Protein AF-A0A932TN42-F1 (afdb_monomer_lite)

Radius of gyration: 19.12 Å; chains: 1; bounding box: 45×27×55 Å

Sequence (217 aa):
MDSEHLLALASDSDADVRAWAVEELCREGPVTWESLEAWAADPDERVREGVWFAWQGSWQAAGRLGAADRERWAALVAAVAEHLGGMPYVDVLGAEGLPWLEALWPHLGRLLDLGGRSLNSSIICGVLQDALVHGHVRPGAPALDAWLNGRSVERKMALLSVVQWFGAHEGWQRAIVEALVRDRSPIVSSTARALLQGRPVPDIQAREWAGNDLERC

pLDDT: mean 78.53, std 13.38, range [44.41, 96.62]

Secondary structure (DSSP, 8-state):
--HHHHHHHTT-SSHHHHHHHHHHHHHHS---HHHHHHHHT-SSHHHHHHHHHHHHHHHTTGGG--HHHHHHHHHHHHHHHHHHTS-TTTHHHHTT-HHHHHHHHHHHHHHHHT--HHHHHHIIIIIIHHHHHTTSS-TT-HHHHHHHSSS-HHHHHHHHHHHHHH-SSSHHHHHHHHHHTT-SSHHHHHHHHHHHTTPPPP--SHHHHHGGGGGG-

Structure (mmCIF, N/CA/C/O backbone):
data_AF-A0A932TN42-F1
#
_entry.id   AF-A0A932TN42-F1
#
loop_
_atom_site.group_PDB
_atom_site.id
_atom_site.type_symbol
_atom_site.label_atom_id
_atom_site.label_alt_id
_atom_site.label_comp_id
_atom_site.label_asym_id
_atom_site.label_entity_id
_atom_site.label_seq_id
_atom_site.pdbx_PDB_ins_code
_atom_site.Cartn_x
_atom_site.Cartn_y
_atom_site.Cartn_z
_atom_site.occupancy
_atom_site.B_iso_or_equiv
_atom_site.auth_seq_id
_atom_site.auth_comp_id
_atom_site.auth_asym_id
_atom_site.auth_atom_id
_atom_site.pdbx_PDB_model_num
ATOM 1 N N . MET A 1 1 ? 25.651 8.847 -22.400 1.00 70.38 1 MET A N 1
ATOM 2 C CA . MET A 1 1 ? 25.172 7.491 -22.724 1.00 70.38 1 MET A CA 1
ATOM 3 C C . MET A 1 1 ? 23.726 7.640 -23.149 1.00 70.38 1 MET A C 1
ATOM 5 O O . MET A 1 1 ? 23.033 8.427 -22.518 1.00 70.38 1 MET A O 1
ATOM 9 N N . ASP A 1 2 ? 23.322 7.032 -24.260 1.00 85.12 2 ASP A N 1
ATOM 10 C CA . ASP A 1 2 ? 21.947 7.143 -24.761 1.00 85.12 2 ASP A CA 1
ATOM 11 C C . ASP A 1 2 ? 21.019 6.102 -24.108 1.00 85.12 2 ASP A C 1
ATOM 13 O O . ASP A 1 2 ? 21.471 5.165 -23.443 1.00 85.12 2 ASP A O 1
ATOM 17 N N . SER A 1 3 ? 19.705 6.297 -24.258 1.00 83.62 3 SER A N 1
ATOM 18 C CA . SER A 1 3 ? 18.690 5.429 -23.651 1.00 83.62 3 SER A CA 1
ATOM 19 C C . SER A 1 3 ? 18.720 3.996 -24.196 1.00 83.62 3 SER A C 1
ATOM 21 O O . SER A 1 3 ? 18.367 3.073 -23.470 1.00 83.62 3 SER A O 1
ATOM 23 N N . GLU A 1 4 ? 19.162 3.785 -25.440 1.00 87.12 4 GLU A N 1
ATOM 24 C CA . GLU A 1 4 ? 19.283 2.440 -26.022 1.00 87.12 4 GLU A CA 1
ATOM 25 C C . GLU A 1 4 ? 20.393 1.635 -25.342 1.00 87.12 4 GLU A C 1
ATOM 27 O O . GLU A 1 4 ? 20.190 0.473 -24.986 1.00 87.12 4 GLU A O 1
ATOM 32 N N . HIS A 1 5 ? 21.545 2.261 -25.094 1.00 89.75 5 HIS A N 1
ATOM 33 C CA . HIS A 1 5 ? 22.636 1.629 -24.362 1.00 89.75 5 HIS A CA 1
ATOM 34 C C . HIS A 1 5 ? 22.222 1.280 -22.929 1.00 89.75 5 HIS A C 1
ATOM 36 O O . HIS A 1 5 ? 22.498 0.185 -22.446 1.00 89.75 5 HIS A O 1
ATOM 42 N N . LEU A 1 6 ? 21.519 2.191 -22.260 1.00 89.25 6 LEU A N 1
ATOM 43 C CA . LEU A 1 6 ? 20.997 1.955 -20.918 1.00 89.25 6 LEU A CA 1
ATOM 44 C C . LEU A 1 6 ? 19.996 0.791 -20.864 1.00 89.25 6 LEU A C 1
ATOM 46 O O . LEU A 1 6 ? 20.074 -0.038 -19.962 1.00 89.25 6 LEU A O 1
ATOM 50 N N . LEU A 1 7 ? 19.088 0.683 -21.840 1.00 89.62 7 LEU A N 1
ATOM 51 C CA . LEU A 1 7 ? 18.145 -0.439 -21.923 1.00 89.62 7 LEU A CA 1
ATOM 52 C C . LEU A 1 7 ? 18.858 -1.786 -22.094 1.00 89.62 7 LEU A C 1
ATOM 54 O O . LEU A 1 7 ? 18.427 -2.782 -21.513 1.00 89.62 7 LEU A O 1
ATOM 58 N N . ALA A 1 8 ? 19.961 -1.822 -22.846 1.00 91.12 8 ALA A N 1
ATOM 59 C CA . ALA A 1 8 ? 20.780 -3.025 -22.960 1.00 91.12 8 ALA A CA 1
ATOM 60 C C . ALA A 1 8 ? 21.421 -3.405 -21.613 1.00 91.12 8 ALA A C 1
ATOM 62 O O . ALA A 1 8 ? 21.368 -4.569 -21.216 1.00 91.12 8 ALA A O 1
ATOM 63 N N . LEU A 1 9 ? 21.965 -2.425 -20.882 1.00 93.81 9 LEU A N 1
ATOM 64 C CA . LEU A 1 9 ? 22.561 -2.644 -19.558 1.00 93.81 9 LEU A CA 1
ATOM 65 C C . LEU A 1 9 ? 21.531 -3.055 -18.495 1.00 93.81 9 LEU A C 1
ATOM 67 O O . LEU A 1 9 ? 21.857 -3.818 -17.591 1.00 93.81 9 LEU A O 1
ATOM 71 N N . ALA A 1 10 ? 20.270 -2.640 -18.630 1.00 91.56 10 ALA A N 1
ATOM 72 C CA . ALA A 1 10 ? 19.184 -3.082 -17.753 1.00 91.56 10 ALA A CA 1
ATOM 73 C C . ALA A 1 10 ? 18.861 -4.588 -17.880 1.00 91.56 10 ALA A C 1
ATOM 75 O O . ALA A 1 10 ? 18.077 -5.110 -17.095 1.00 91.56 10 ALA A O 1
ATOM 76 N N . SER A 1 11 ? 19.460 -5.293 -18.848 1.00 92.44 11 SER A N 1
ATOM 77 C CA . SER A 1 11 ? 19.365 -6.751 -19.018 1.00 92.44 11 SER A CA 1
ATOM 78 C C . SER A 1 11 ? 20.698 -7.475 -18.772 1.00 92.44 11 SER A C 1
ATOM 80 O O . SER A 1 11 ? 20.834 -8.645 -19.136 1.00 92.44 11 SER A O 1
ATOM 82 N N . ASP A 1 12 ? 21.696 -6.798 -18.195 1.00 96.56 12 ASP A N 1
ATOM 83 C CA . ASP A 1 12 ? 23.009 -7.390 -17.926 1.00 96.56 12 ASP A CA 1
ATOM 84 C C . ASP A 1 12 ? 22.924 -8.550 -16.917 1.00 96.56 12 ASP A C 1
ATOM 86 O O . ASP A 1 12 ? 22.051 -8.610 -16.052 1.00 96.56 12 ASP A O 1
ATOM 90 N N . SER A 1 13 ? 23.857 -9.495 -16.999 1.00 94.75 13 SER A N 1
ATOM 91 C CA . SER A 1 13 ? 23.998 -10.554 -15.998 1.00 94.75 13 SER A CA 1
ATOM 92 C C . SER A 1 13 ? 24.384 -10.029 -14.609 1.00 94.75 13 SER A C 1
ATOM 94 O O . SER A 1 13 ? 23.987 -10.621 -13.603 1.00 94.75 13 SER A O 1
ATOM 96 N N . ASP A 1 14 ? 25.122 -8.920 -14.546 1.00 96.62 14 ASP A N 1
ATOM 97 C CA . ASP A 1 14 ? 25.544 -8.276 -13.308 1.00 96.62 14 ASP A CA 1
ATOM 98 C C . ASP A 1 14 ? 24.419 -7.394 -12.752 1.00 96.62 14 ASP A C 1
ATOM 100 O O . ASP A 1 14 ? 23.917 -6.481 -13.410 1.00 96.62 14 ASP A O 1
ATOM 104 N N . ALA A 1 15 ? 24.012 -7.679 -11.517 1.00 94.81 15 ALA A N 1
ATOM 105 C CA . ALA A 1 15 ? 22.934 -6.957 -10.867 1.00 94.81 15 ALA A CA 1
ATOM 106 C C . ALA A 1 15 ? 23.298 -5.510 -10.505 1.00 94.81 15 ALA A C 1
ATOM 108 O O . ALA A 1 15 ? 22.413 -4.658 -10.508 1.00 94.81 15 ALA A O 1
ATOM 109 N N . ASP A 1 16 ? 24.576 -5.205 -10.254 1.00 95.00 16 ASP A N 1
ATOM 110 C CA . ASP A 1 16 ? 25.040 -3.836 -9.994 1.00 95.00 16 ASP A CA 1
ATOM 111 C C . ASP A 1 16 ? 24.865 -2.979 -11.252 1.00 95.00 16 ASP A C 1
ATOM 113 O O . ASP A 1 16 ? 24.385 -1.845 -11.191 1.00 95.00 16 ASP A O 1
ATOM 117 N N . VAL A 1 17 ? 25.209 -3.556 -12.409 1.00 95.69 17 VAL A N 1
ATOM 118 C CA . VAL A 1 17 ? 25.062 -2.920 -13.722 1.00 95.69 17 VAL A CA 1
ATOM 119 C C . VAL A 1 17 ? 23.588 -2.713 -14.054 1.00 95.69 17 VAL A C 1
ATOM 121 O O . VAL A 1 17 ? 23.214 -1.610 -14.458 1.00 95.69 17 VAL A O 1
ATOM 124 N N . ARG A 1 18 ? 22.741 -3.731 -13.830 1.00 95.44 18 ARG A N 1
ATOM 125 C CA . ARG A 1 18 ? 21.291 -3.593 -14.022 1.00 95.44 18 ARG A CA 1
ATOM 126 C C . ARG A 1 18 ? 20.702 -2.511 -13.123 1.00 95.44 18 ARG A C 1
ATOM 128 O O . ARG A 1 18 ? 19.971 -1.662 -13.621 1.00 95.44 18 ARG A O 1
ATOM 135 N N . ALA A 1 19 ? 21.024 -2.517 -11.828 1.00 93.00 19 ALA A N 1
ATOM 136 C CA . ALA A 1 19 ? 20.463 -1.572 -10.864 1.00 93.00 19 ALA A CA 1
ATOM 137 C C . ALA A 1 19 ? 20.823 -0.128 -11.226 1.00 93.00 19 ALA A C 1
ATOM 139 O O . ALA A 1 19 ? 19.941 0.727 -11.298 1.00 93.00 19 ALA A O 1
ATOM 140 N N . TRP A 1 20 ? 22.095 0.121 -11.549 1.00 92.06 20 TRP A N 1
ATOM 141 C CA . TRP A 1 20 ? 22.538 1.428 -12.020 1.00 92.06 20 TRP A CA 1
ATOM 142 C C . TRP A 1 20 ? 21.834 1.843 -13.317 1.00 92.06 20 TRP A C 1
ATOM 144 O O . TRP A 1 20 ? 21.328 2.957 -13.415 1.00 92.06 20 TRP A O 1
ATOM 154 N N . ALA A 1 21 ? 21.752 0.947 -14.305 1.00 91.69 21 ALA A N 1
ATOM 155 C CA . ALA A 1 21 ? 21.113 1.256 -15.579 1.00 91.69 21 ALA A CA 1
ATOM 156 C C . ALA A 1 21 ? 19.625 1.595 -15.416 1.00 91.69 21 ALA A C 1
ATOM 158 O O . ALA A 1 21 ? 19.144 2.548 -16.029 1.00 91.69 21 ALA A O 1
ATOM 159 N N . VAL A 1 22 ? 18.907 0.851 -14.569 1.00 91.19 22 VAL A N 1
ATOM 160 C CA . VAL A 1 22 ? 17.511 1.147 -14.229 1.00 91.19 22 VAL A CA 1
ATOM 161 C C . VAL A 1 22 ? 17.404 2.507 -13.551 1.00 91.19 22 VAL A C 1
ATOM 163 O O . VAL A 1 22 ? 16.584 3.313 -13.974 1.00 91.19 22 VAL A O 1
ATOM 166 N N . GLU A 1 23 ? 18.246 2.814 -12.565 1.00 87.38 23 GLU A N 1
ATOM 167 C CA . GLU A 1 23 ? 18.225 4.119 -11.899 1.00 87.38 23 GLU A CA 1
ATOM 168 C C . GLU A 1 23 ? 18.431 5.283 -12.888 1.00 87.38 23 GLU A C 1
ATOM 170 O O . GLU A 1 23 ? 17.665 6.249 -12.883 1.00 87.38 23 GLU A O 1
ATOM 175 N N . GLU A 1 24 ? 19.414 5.174 -13.786 1.00 86.81 24 GLU A N 1
ATOM 176 C CA . GLU A 1 24 ? 19.673 6.174 -14.829 1.00 86.81 24 GLU A CA 1
ATOM 177 C C . GLU A 1 24 ? 18.491 6.320 -15.804 1.00 86.81 24 GLU A C 1
ATOM 179 O O . GLU A 1 24 ? 18.093 7.440 -16.134 1.00 86.81 24 GLU A O 1
ATOM 184 N N . LEU A 1 25 ? 17.890 5.205 -16.246 1.00 86.50 25 LEU A N 1
ATOM 185 C CA . LEU A 1 25 ? 16.705 5.215 -17.117 1.00 86.50 25 LEU A CA 1
ATOM 186 C C . LEU A 1 25 ? 15.523 5.905 -16.448 1.00 86.50 25 LEU A C 1
ATOM 188 O O . LEU A 1 25 ? 14.853 6.724 -17.074 1.00 86.50 25 LEU A O 1
ATOM 192 N N . CYS A 1 26 ? 15.293 5.589 -15.180 1.00 80.50 26 CYS A N 1
ATOM 193 C CA . CYS A 1 26 ? 14.235 6.154 -14.361 1.00 80.50 26 CYS A CA 1
ATOM 194 C C . CYS A 1 26 ? 14.412 7.656 -14.104 1.00 80.50 26 CYS A C 1
ATOM 196 O O . CYS A 1 26 ? 13.421 8.354 -13.888 1.00 80.50 26 CYS A O 1
ATOM 198 N N . ARG A 1 27 ? 15.653 8.155 -14.135 1.00 77.25 27 ARG A N 1
ATOM 199 C CA . ARG A 1 27 ? 15.978 9.567 -13.911 1.00 77.25 27 ARG A CA 1
ATOM 200 C C . ARG A 1 27 ? 15.890 10.415 -15.179 1.00 77.25 27 ARG A C 1
ATOM 202 O O . ARG A 1 27 ? 15.382 11.531 -15.126 1.00 77.25 27 ARG A O 1
ATOM 209 N N . GLU A 1 28 ? 16.384 9.900 -16.303 1.00 72.50 28 GLU A N 1
ATOM 210 C CA . GLU A 1 28 ? 16.666 10.708 -17.502 1.00 72.50 28 GLU A CA 1
ATOM 211 C C . GLU A 1 28 ? 15.856 10.296 -18.747 1.00 72.50 28 GLU A C 1
ATOM 213 O O . GLU A 1 28 ? 15.800 11.043 -19.727 1.00 72.50 28 GLU A O 1
ATOM 218 N N . GLY A 1 29 ? 15.265 9.097 -18.767 1.00 65.31 29 GLY A N 1
ATOM 219 C CA . GLY A 1 29 ? 14.775 8.465 -19.994 1.00 65.31 29 GLY A CA 1
ATOM 220 C C . GLY A 1 29 ? 13.258 8.258 -20.072 1.00 65.31 29 GLY A C 1
ATOM 221 O O . GLY A 1 29 ? 12.555 8.273 -19.061 1.00 65.31 29 GLY A O 1
ATOM 222 N N . PRO A 1 30 ? 12.718 8.007 -21.282 1.00 62.72 30 PRO A N 1
ATOM 223 C CA . PRO A 1 30 ? 11.369 7.483 -21.419 1.00 62.72 30 PRO A CA 1
ATOM 224 C C . PRO A 1 30 ? 11.355 6.020 -20.967 1.00 62.72 30 PRO A C 1
ATOM 226 O O . PRO A 1 30 ? 11.826 5.127 -21.671 1.00 62.72 30 PRO A O 1
ATOM 229 N N . VAL A 1 31 ? 10.795 5.773 -19.788 1.00 79.00 31 VAL A N 1
ATOM 230 C CA . VAL A 1 31 ? 10.552 4.420 -19.295 1.00 79.00 31 VAL A CA 1
ATOM 231 C C . VAL A 1 31 ? 9.185 3.937 -19.779 1.00 79.00 31 VAL A C 1
ATOM 233 O O . VAL A 1 31 ? 8.188 4.654 -19.691 1.00 79.00 31 VAL A O 1
ATOM 236 N N . THR A 1 32 ? 9.129 2.708 -20.297 1.00 84.94 32 THR A N 1
ATOM 237 C CA . THR A 1 32 ? 7.860 2.067 -20.657 1.00 84.94 32 THR A CA 1
ATOM 238 C C . THR A 1 32 ? 7.309 1.254 -19.494 1.00 84.94 32 THR A C 1
ATOM 240 O O . THR A 1 32 ? 8.050 0.770 -18.639 1.00 84.94 32 THR A O 1
ATOM 243 N N . TRP A 1 33 ? 5.999 1.032 -19.498 1.00 85.25 33 TRP A N 1
ATOM 244 C CA . TRP A 1 33 ? 5.367 0.161 -18.515 1.00 85.25 33 TRP A CA 1
ATOM 245 C C . TRP A 1 33 ? 5.871 -1.285 -18.545 1.00 85.25 33 TRP A C 1
ATOM 247 O O . TRP A 1 33 ? 6.007 -1.891 -17.490 1.00 85.25 33 TRP A O 1
ATOM 257 N N . GLU A 1 34 ? 6.165 -1.824 -19.730 1.00 88.38 34 GLU A N 1
ATOM 258 C CA . GLU A 1 34 ? 6.720 -3.175 -19.874 1.00 88.38 34 GLU A CA 1
ATOM 259 C C . GLU A 1 34 ? 8.088 -3.278 -19.187 1.00 88.38 34 GLU A C 1
ATOM 261 O O . GLU A 1 34 ? 8.361 -4.241 -18.475 1.00 88.38 34 GLU A O 1
ATOM 266 N N . SER A 1 35 ? 8.917 -2.240 -19.329 1.00 88.50 35 SER A N 1
ATOM 267 C CA . SER A 1 35 ? 10.207 -2.151 -18.644 1.00 88.50 35 SER A CA 1
ATOM 268 C C . SER A 1 35 ? 10.040 -2.091 -17.123 1.00 88.50 35 SER A C 1
ATOM 270 O O . SER A 1 35 ? 10.685 -2.853 -16.413 1.00 88.50 35 SER A O 1
ATOM 272 N N . LEU A 1 36 ? 9.130 -1.248 -16.622 1.00 88.31 36 LEU A N 1
ATOM 273 C CA . LEU A 1 36 ? 8.842 -1.140 -15.185 1.00 88.31 36 LEU A CA 1
ATOM 274 C C . LEU A 1 36 ? 8.377 -2.467 -14.579 1.00 88.31 36 LEU A C 1
ATOM 276 O O . LEU A 1 36 ? 8.837 -2.850 -13.506 1.00 88.31 36 LEU A O 1
ATOM 280 N N . GLU A 1 37 ? 7.474 -3.167 -15.265 1.00 89.44 37 GLU A N 1
ATOM 281 C CA . GLU A 1 37 ? 6.963 -4.469 -14.830 1.00 89.44 37 GLU A CA 1
ATOM 282 C C . GLU A 1 37 ? 8.072 -5.526 -14.801 1.00 89.44 37 GLU A C 1
ATOM 284 O O . GLU A 1 37 ? 8.157 -6.293 -13.842 1.00 89.44 37 GLU A O 1
ATOM 289 N N . ALA A 1 38 ? 8.955 -5.535 -15.804 1.00 90.69 38 ALA A N 1
ATOM 290 C CA . ALA A 1 38 ? 10.102 -6.437 -15.835 1.0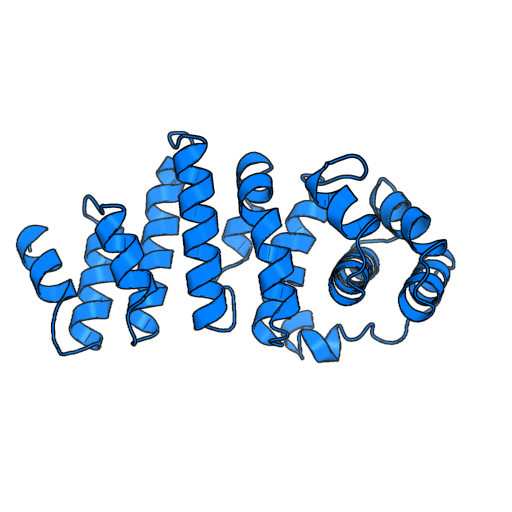0 90.69 38 ALA A CA 1
ATOM 291 C C . ALA A 1 38 ? 11.076 -6.167 -14.677 1.00 90.69 38 ALA A C 1
ATOM 293 O O . ALA A 1 38 ? 11.487 -7.099 -13.989 1.00 90.69 38 ALA A O 1
ATOM 294 N N . TRP A 1 39 ? 11.410 -4.900 -14.418 1.00 91.19 39 TRP A N 1
ATOM 295 C CA . TRP A 1 39 ? 12.342 -4.522 -13.351 1.00 91.19 39 TRP A CA 1
ATOM 296 C C . TRP A 1 39 ? 11.767 -4.754 -11.952 1.00 91.19 39 TRP A C 1
ATOM 298 O O . TRP A 1 39 ? 12.495 -5.158 -11.051 1.00 91.19 39 TRP A O 1
ATOM 308 N N . ALA A 1 40 ? 10.457 -4.574 -11.762 1.00 89.12 40 ALA A N 1
ATOM 309 C CA . ALA A 1 40 ? 9.797 -4.876 -10.492 1.00 89.12 40 ALA A CA 1
ATOM 310 C C . ALA A 1 40 ? 9.811 -6.376 -10.154 1.00 89.12 40 ALA A C 1
ATOM 312 O O . ALA A 1 40 ? 9.706 -6.740 -8.983 1.00 89.12 40 ALA A O 1
ATOM 313 N N . ALA A 1 41 ? 9.960 -7.233 -11.166 1.00 90.38 41 ALA A N 1
ATOM 314 C CA . ALA A 1 41 ? 10.091 -8.677 -11.025 1.00 90.38 41 ALA A CA 1
ATOM 315 C C . ALA A 1 41 ? 11.555 -9.167 -11.031 1.00 90.38 41 ALA A C 1
ATOM 317 O O . ALA A 1 41 ? 11.783 -10.379 -10.983 1.00 90.38 41 ALA A O 1
ATOM 318 N N . ASP A 1 42 ? 12.546 -8.268 -11.099 1.00 93.56 42 ASP A N 1
ATOM 319 C CA . ASP A 1 42 ? 13.963 -8.650 -11.094 1.00 93.56 42 ASP A CA 1
ATOM 320 C C . ASP A 1 42 ? 14.319 -9.370 -9.781 1.00 93.56 42 ASP A C 1
ATOM 322 O O . ASP A 1 42 ? 13.818 -8.987 -8.718 1.00 93.56 42 ASP A O 1
ATOM 326 N N . PRO A 1 43 ? 15.166 -10.417 -9.809 1.00 90.25 43 PRO A N 1
ATOM 327 C CA . PRO A 1 43 ? 15.595 -11.107 -8.595 1.00 90.25 43 PRO A CA 1
ATOM 328 C C . PRO A 1 43 ? 16.404 -10.227 -7.627 1.00 90.25 43 PRO A C 1
ATOM 330 O O . PRO A 1 43 ? 16.330 -10.463 -6.417 1.00 90.25 43 PRO A O 1
ATOM 333 N N . ASP A 1 44 ? 17.140 -9.219 -8.104 1.00 91.94 44 ASP A N 1
ATOM 334 C CA . ASP A 1 44 ? 17.932 -8.324 -7.252 1.00 91.94 44 ASP A CA 1
ATOM 335 C C . ASP A 1 44 ? 17.076 -7.179 -6.691 1.00 91.94 44 ASP A C 1
ATOM 337 O O . ASP A 1 44 ? 16.306 -6.528 -7.397 1.00 91.94 44 ASP A O 1
ATOM 341 N N . GLU A 1 45 ? 17.203 -6.933 -5.388 1.00 88.69 45 GLU A N 1
ATOM 342 C CA . GLU A 1 45 ? 16.415 -5.919 -4.686 1.00 88.69 45 GLU A CA 1
ATOM 343 C C . GLU A 1 45 ? 16.697 -4.493 -5.157 1.00 88.69 45 GLU A C 1
ATOM 345 O O . GLU A 1 45 ? 15.764 -3.702 -5.258 1.00 88.69 45 GLU A O 1
ATOM 350 N N . ARG A 1 46 ? 17.939 -4.179 -5.534 1.00 89.19 46 ARG A N 1
ATOM 351 C CA . ARG A 1 46 ? 18.337 -2.824 -5.937 1.00 89.19 46 ARG A CA 1
ATOM 352 C C . ARG A 1 46 ? 17.775 -2.461 -7.303 1.00 89.19 46 ARG A C 1
ATOM 354 O O . ARG A 1 46 ? 17.458 -1.304 -7.560 1.00 89.19 46 ARG A O 1
ATOM 361 N N . VAL A 1 47 ? 17.587 -3.457 -8.169 1.00 91.00 47 VAL A N 1
ATOM 362 C CA . VAL A 1 47 ? 16.881 -3.271 -9.444 1.00 91.00 47 VAL A CA 1
ATOM 363 C C . VAL A 1 47 ? 15.409 -2.934 -9.185 1.00 91.00 47 VAL A C 1
ATOM 365 O O . VAL A 1 47 ? 14.880 -1.991 -9.777 1.00 91.00 47 VAL A O 1
ATOM 368 N N . ARG A 1 48 ? 14.762 -3.639 -8.244 1.00 89.06 48 ARG A N 1
ATOM 369 C CA . ARG A 1 48 ? 13.378 -3.341 -7.836 1.00 89.06 48 ARG A CA 1
ATOM 370 C C . ARG A 1 48 ? 13.255 -1.968 -7.168 1.00 89.06 48 ARG A C 1
ATOM 372 O O . ARG A 1 48 ? 12.281 -1.265 -7.418 1.00 89.06 48 ARG A O 1
ATOM 379 N N . GLU A 1 49 ? 14.236 -1.548 -6.372 1.00 83.75 49 GLU A N 1
ATOM 380 C CA . GLU A 1 49 ? 14.301 -0.185 -5.817 1.00 83.75 49 GLU A CA 1
ATOM 381 C C . GLU A 1 49 ? 14.438 0.882 -6.915 1.00 83.75 49 GLU A C 1
ATOM 383 O O . GLU A 1 49 ? 13.834 1.949 -6.820 1.00 83.75 49 GLU A O 1
ATOM 388 N N . GLY A 1 50 ? 15.134 0.580 -8.014 1.00 81.38 50 GLY A N 1
ATOM 389 C CA . GLY A 1 50 ? 15.208 1.440 -9.200 1.00 81.38 50 GLY A CA 1
ATOM 390 C C . GLY A 1 50 ? 13.835 1.830 -9.773 1.00 81.38 50 GLY A C 1
ATOM 391 O O . GLY A 1 50 ? 13.625 2.977 -10.177 1.00 81.38 50 GLY A O 1
ATOM 392 N N . VAL A 1 51 ? 12.858 0.914 -9.736 1.00 81.56 51 VAL A N 1
ATOM 393 C CA . VAL A 1 51 ? 11.460 1.174 -10.145 1.00 81.56 51 VAL A CA 1
ATOM 394 C C . VAL A 1 51 ? 10.805 2.246 -9.271 1.00 81.56 51 VAL A C 1
ATOM 396 O O . VAL A 1 51 ? 10.004 3.048 -9.756 1.00 81.56 51 VAL A O 1
ATOM 399 N N . TRP A 1 52 ? 11.177 2.312 -7.993 1.00 74.31 52 TRP A N 1
ATOM 400 C CA . TRP A 1 52 ? 10.699 3.337 -7.070 1.00 74.31 52 TRP A CA 1
ATOM 401 C C . TRP A 1 52 ? 11.289 4.728 -7.360 1.00 74.31 52 TRP A C 1
ATOM 403 O O . TRP A 1 52 ? 10.635 5.748 -7.157 1.00 74.31 52 TRP A O 1
ATOM 413 N N . PHE A 1 53 ? 12.500 4.827 -7.902 1.00 70.75 53 PHE A N 1
ATOM 414 C CA . PHE A 1 53 ? 12.996 6.128 -8.369 1.00 70.75 53 PHE A CA 1
ATOM 415 C C . PHE A 1 53 ? 12.249 6.599 -9.622 1.00 70.75 53 PHE A C 1
ATOM 417 O O . PHE A 1 53 ? 11.914 7.781 -9.732 1.00 70.75 53 PHE A O 1
ATOM 424 N N . ALA A 1 54 ? 11.884 5.669 -10.513 1.00 70.62 54 ALA A N 1
ATOM 425 C CA . ALA A 1 54 ? 11.012 5.952 -11.658 1.00 70.62 54 ALA A CA 1
ATOM 426 C C . ALA A 1 54 ? 9.658 6.494 -11.208 1.00 70.62 54 ALA A C 1
ATOM 428 O O . ALA A 1 54 ? 9.131 7.428 -11.815 1.00 70.62 54 ALA A O 1
ATOM 429 N N . TRP A 1 55 ? 9.115 5.911 -10.136 1.00 69.75 55 TRP A N 1
ATOM 430 C CA . TRP A 1 55 ? 7.917 6.397 -9.470 1.00 69.75 55 TRP A CA 1
ATOM 431 C C . TRP A 1 55 ? 8.055 7.872 -9.098 1.00 69.75 55 TRP A C 1
ATOM 433 O O . TRP A 1 55 ? 7.257 8.692 -9.546 1.00 69.75 55 TRP A O 1
ATOM 443 N N . GLN A 1 56 ? 9.085 8.224 -8.320 1.00 64.75 56 GLN A N 1
ATOM 444 C CA . GLN A 1 56 ? 9.296 9.598 -7.851 1.00 64.75 56 GLN A CA 1
ATOM 445 C C . GLN A 1 56 ? 9.489 10.590 -9.009 1.00 64.75 56 GLN A C 1
ATOM 447 O O . GLN A 1 56 ? 8.922 11.684 -8.983 1.00 64.75 56 GLN A O 1
ATOM 452 N N . GLY A 1 57 ? 10.237 10.211 -10.050 1.00 62.97 57 GLY A N 1
ATOM 453 C CA . GLY A 1 57 ? 10.435 11.046 -11.241 1.00 62.97 57 GLY A CA 1
ATOM 454 C C . GLY A 1 57 ? 9.149 11.237 -12.056 1.00 62.97 57 GLY A C 1
ATOM 455 O O . GLY A 1 57 ? 8.779 12.360 -12.400 1.00 62.97 57 GLY A O 1
ATOM 456 N N . SER A 1 58 ? 8.407 10.151 -12.295 1.00 59.06 58 SER A N 1
ATOM 457 C CA . SER A 1 58 ? 7.102 10.171 -12.979 1.00 59.06 58 SER A CA 1
ATOM 458 C C . SER A 1 58 ? 6.047 10.936 -12.181 1.00 59.06 58 SER A C 1
ATOM 460 O O . SER A 1 58 ? 5.119 11.518 -12.744 1.00 59.06 58 SER A O 1
ATOM 462 N N . TRP A 1 59 ? 6.196 10.961 -10.861 1.00 58.28 59 TRP A N 1
ATOM 463 C CA . TRP A 1 59 ? 5.284 11.618 -9.948 1.00 58.28 59 TRP A CA 1
ATOM 464 C C . TRP A 1 59 ? 5.408 13.149 -9.940 1.00 58.28 59 TRP A C 1
ATOM 466 O O . TRP A 1 59 ? 4.391 13.834 -9.845 1.00 58.28 59 TRP A O 1
ATOM 476 N N . GLN A 1 60 ? 6.587 13.721 -10.207 1.00 54.03 60 GLN A N 1
ATOM 477 C CA . GLN A 1 60 ? 6.682 15.157 -10.528 1.00 54.03 60 GLN A CA 1
ATOM 478 C C . GLN A 1 60 ? 5.836 15.528 -11.769 1.00 54.03 60 GLN A C 1
ATOM 480 O O . GLN A 1 60 ? 5.499 16.694 -11.986 1.00 54.03 60 GLN A O 1
ATOM 485 N N . ALA A 1 61 ? 5.426 14.527 -12.559 1.00 48.50 61 ALA A N 1
ATOM 486 C CA . ALA A 1 61 ? 4.460 14.637 -13.644 1.00 48.50 61 ALA A CA 1
ATOM 487 C C . ALA A 1 61 ? 3.049 14.075 -13.316 1.00 48.50 61 ALA A C 1
ATOM 489 O O . ALA A 1 61 ? 2.187 14.116 -14.195 1.00 48.50 61 ALA A O 1
ATOM 490 N N . ALA A 1 62 ? 2.756 13.613 -12.087 1.00 48.66 62 ALA A N 1
ATOM 491 C CA . ALA A 1 62 ? 1.528 12.896 -11.682 1.00 48.66 62 ALA A CA 1
ATOM 492 C C . ALA A 1 62 ? 0.220 13.660 -11.915 1.00 48.66 62 ALA A C 1
ATOM 494 O O . ALA A 1 62 ? -0.809 13.038 -12.185 1.00 48.66 62 ALA A O 1
ATOM 495 N N . GLY A 1 63 ? 0.254 14.996 -11.932 1.00 54.09 63 GLY A N 1
ATOM 496 C CA . GLY A 1 63 ? -0.885 15.816 -12.368 1.00 54.09 63 GLY A CA 1
ATOM 497 C C . GLY A 1 63 ? -1.323 15.567 -13.824 1.00 54.09 63 GLY A C 1
ATOM 498 O O . GLY A 1 63 ? -2.311 16.146 -14.271 1.00 54.09 63 GLY A O 1
ATOM 499 N N . ARG A 1 64 ? -0.592 14.729 -14.575 1.00 54.78 64 ARG A N 1
ATOM 500 C CA . ARG A 1 64 ? -0.829 14.373 -15.981 1.00 54.78 64 ARG A CA 1
ATOM 501 C C . ARG A 1 64 ? -1.223 12.905 -16.192 1.00 54.78 64 ARG A C 1
ATOM 503 O O . ARG A 1 64 ? -1.547 12.551 -17.321 1.00 54.78 64 ARG A O 1
ATOM 510 N N . LEU A 1 65 ? -1.190 12.057 -15.157 1.00 65.56 65 LEU A N 1
ATOM 511 C CA . LEU A 1 65 ? -1.468 10.621 -15.294 1.00 65.56 65 LEU A CA 1
ATOM 512 C C . LEU A 1 65 ? -2.975 10.324 -15.277 1.00 65.56 65 LEU A C 1
ATOM 514 O O . LEU A 1 65 ? -3.733 10.872 -14.468 1.00 65.56 65 LEU A O 1
ATOM 518 N N . GLY A 1 66 ? -3.417 9.425 -16.160 1.00 73.19 66 GLY A N 1
ATOM 519 C CA . GLY A 1 66 ? -4.802 8.958 -16.201 1.00 73.19 66 GLY A CA 1
ATOM 520 C C . GLY A 1 66 ? -5.159 8.060 -15.010 1.00 73.19 66 GLY A C 1
ATOM 521 O O . GLY A 1 66 ? -4.299 7.635 -14.242 1.00 73.19 66 GLY A O 1
ATOM 522 N N . ALA A 1 67 ? -6.447 7.735 -14.850 1.00 78.38 67 ALA A N 1
ATOM 523 C CA . ALA A 1 67 ? -6.894 6.795 -13.812 1.00 78.38 67 ALA A CA 1
ATOM 524 C C . ALA A 1 67 ? -6.273 5.398 -13.982 1.00 78.38 67 ALA A C 1
ATOM 526 O O . ALA A 1 67 ? -5.784 4.828 -13.014 1.00 78.38 67 ALA A O 1
ATOM 527 N N . ALA A 1 68 ? -6.214 4.903 -15.222 1.00 82.00 68 ALA A N 1
ATOM 528 C CA . ALA A 1 68 ? -5.596 3.617 -15.540 1.00 82.00 68 ALA A CA 1
ATOM 529 C C . ALA A 1 68 ? -4.099 3.587 -15.195 1.00 82.00 68 ALA A C 1
ATOM 531 O O . ALA A 1 68 ? -3.608 2.593 -14.665 1.00 82.00 68 ALA A O 1
ATOM 532 N N . ASP A 1 69 ? -3.383 4.690 -15.440 1.00 79.88 69 ASP A N 1
ATOM 533 C CA . ASP A 1 69 ? -1.973 4.786 -15.068 1.00 79.88 69 ASP A CA 1
ATOM 534 C C . ASP A 1 69 ? -1.812 4.702 -13.555 1.00 79.88 69 ASP A C 1
ATOM 536 O O . ASP A 1 69 ? -0.953 3.959 -13.103 1.00 79.88 69 ASP A O 1
ATOM 540 N N . ARG A 1 70 ? -2.661 5.388 -12.769 1.00 80.62 70 ARG A N 1
ATOM 541 C CA . ARG A 1 70 ? -2.631 5.319 -11.296 1.00 80.62 70 ARG A CA 1
ATOM 542 C C . ARG A 1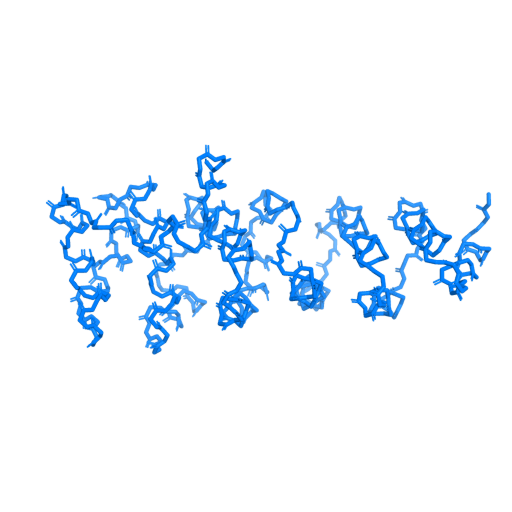 70 ? -2.868 3.908 -10.766 1.00 80.62 70 ARG A C 1
ATOM 544 O O . ARG A 1 70 ? -2.155 3.489 -9.861 1.00 80.62 70 ARG A O 1
ATOM 551 N N . GLU A 1 71 ? -3.829 3.178 -11.324 1.00 84.00 71 GLU A N 1
ATOM 552 C CA . GLU A 1 71 ? -4.100 1.786 -10.937 1.00 84.00 71 GLU A CA 1
ATOM 553 C C . GLU A 1 71 ? -2.908 0.870 -11.224 1.00 84.00 71 GLU A C 1
ATOM 555 O O . GLU A 1 71 ? -2.496 0.091 -10.364 1.00 84.00 71 GLU A O 1
ATOM 560 N N . ARG A 1 72 ? -2.313 0.991 -12.415 1.00 85.25 72 ARG A N 1
ATOM 561 C CA . ARG A 1 72 ? -1.149 0.186 -12.805 1.00 85.25 72 ARG A CA 1
ATOM 562 C C . ARG A 1 72 ? 0.048 0.457 -11.903 1.00 85.25 72 ARG A C 1
ATOM 564 O O . ARG A 1 72 ? 0.730 -0.455 -11.448 1.00 85.25 72 ARG A O 1
ATOM 571 N N . TRP A 1 73 ? 0.239 1.724 -11.587 1.00 82.88 73 TRP A N 1
ATOM 572 C CA . TRP A 1 73 ? 1.256 2.204 -10.677 1.00 82.88 73 TRP A CA 1
ATOM 573 C C . TRP A 1 73 ? 1.054 1.686 -9.243 1.00 82.88 73 TRP A C 1
ATOM 575 O O . TRP A 1 73 ? 1.998 1.180 -8.641 1.00 82.88 73 TRP A O 1
ATOM 585 N N . ALA A 1 74 ? -0.171 1.742 -8.712 1.00 82.56 74 ALA A N 1
ATOM 586 C CA . ALA A 1 74 ? -0.508 1.187 -7.401 1.00 82.56 74 ALA A CA 1
ATOM 587 C C . ALA A 1 74 ? -0.253 -0.327 -7.330 1.00 82.56 74 ALA A C 1
ATOM 589 O O . ALA A 1 74 ? 0.266 -0.831 -6.331 1.00 82.56 74 ALA A O 1
ATOM 590 N N . ALA A 1 75 ? -0.564 -1.049 -8.409 1.00 86.31 75 ALA A N 1
ATOM 591 C CA . ALA A 1 75 ? -0.269 -2.470 -8.520 1.00 86.31 75 ALA A CA 1
ATOM 592 C C . ALA A 1 75 ? 1.237 -2.756 -8.511 1.00 86.31 75 ALA A C 1
ATOM 594 O O . ALA A 1 75 ? 1.674 -3.661 -7.799 1.00 86.31 75 ALA A O 1
ATOM 595 N N . LEU A 1 76 ? 2.018 -1.965 -9.247 1.00 85.94 76 LEU A N 1
ATOM 596 C CA . LEU A 1 76 ? 3.468 -2.106 -9.320 1.00 85.94 76 LEU A CA 1
ATOM 597 C C . LEU A 1 76 ? 4.140 -1.822 -7.971 1.00 85.94 76 LEU A C 1
ATOM 599 O O . LEU A 1 76 ? 4.944 -2.624 -7.505 1.00 85.94 76 LEU A O 1
ATOM 603 N N . VAL A 1 77 ? 3.754 -0.728 -7.309 1.00 81.69 77 VAL A N 1
ATOM 604 C CA . VAL A 1 77 ? 4.229 -0.378 -5.962 1.00 81.69 77 VAL A CA 1
ATOM 605 C C . VAL A 1 77 ? 3.937 -1.499 -4.973 1.00 81.69 77 VAL A C 1
ATOM 607 O O . VAL A 1 77 ? 4.816 -1.890 -4.210 1.00 81.69 77 VAL A O 1
ATOM 610 N N . ALA A 1 78 ? 2.726 -2.055 -5.008 1.00 83.69 78 ALA A N 1
ATOM 611 C CA . ALA A 1 78 ? 2.375 -3.163 -4.136 1.00 83.69 78 ALA A CA 1
ATOM 612 C C . ALA A 1 78 ? 3.231 -4.411 -4.399 1.00 83.69 78 ALA A C 1
ATOM 614 O O . ALA A 1 78 ? 3.672 -5.046 -3.447 1.00 83.69 78 ALA A O 1
ATOM 615 N N . ALA A 1 79 ? 3.494 -4.745 -5.665 1.00 85.12 79 ALA A N 1
ATOM 616 C CA . ALA A 1 79 ? 4.335 -5.887 -6.017 1.00 85.12 79 ALA A CA 1
ATOM 617 C C . ALA A 1 79 ? 5.781 -5.705 -5.523 1.00 85.12 79 ALA A C 1
ATOM 619 O O . ALA A 1 79 ? 6.350 -6.612 -4.916 1.00 85.12 79 ALA A O 1
ATOM 620 N N . VAL A 1 80 ? 6.357 -4.513 -5.711 1.00 83.81 80 VAL A N 1
ATOM 621 C CA . VAL A 1 80 ? 7.695 -4.189 -5.194 1.00 83.81 80 VAL A CA 1
ATOM 622 C C . VAL A 1 80 ? 7.715 -4.273 -3.665 1.00 83.81 80 VAL A C 1
ATOM 624 O O . VAL A 1 80 ? 8.608 -4.902 -3.100 1.00 83.81 80 VAL A O 1
ATOM 627 N N . ALA A 1 81 ? 6.708 -3.713 -2.990 1.00 81.62 81 ALA A N 1
ATOM 628 C CA . ALA A 1 81 ? 6.611 -3.729 -1.532 1.00 81.62 81 ALA A CA 1
ATOM 629 C C . ALA A 1 81 ? 6.518 -5.147 -0.947 1.00 81.62 81 ALA A C 1
ATOM 631 O O . ALA A 1 81 ? 7.131 -5.447 0.079 1.00 81.62 81 ALA A O 1
ATOM 632 N N . GLU A 1 82 ? 5.765 -6.027 -1.609 1.00 82.94 82 GLU A N 1
ATOM 633 C CA . GLU A 1 82 ? 5.665 -7.445 -1.264 1.00 82.94 82 GLU A CA 1
ATOM 634 C C . GLU A 1 82 ? 7.032 -8.136 -1.353 1.00 82.94 82 GLU A C 1
ATOM 636 O O . GLU A 1 82 ? 7.422 -8.843 -0.423 1.00 82.94 82 GLU A O 1
ATOM 641 N N . HIS A 1 83 ? 7.799 -7.873 -2.414 1.00 82.38 83 HIS A N 1
ATOM 642 C CA . HIS A 1 83 ? 9.127 -8.458 -2.595 1.00 82.38 83 HIS A CA 1
ATOM 643 C C . HIS A 1 83 ? 10.190 -7.910 -1.639 1.00 82.38 83 HIS A C 1
ATOM 645 O O . HIS A 1 83 ? 11.053 -8.667 -1.196 1.00 82.38 83 HIS A O 1
ATOM 651 N N . LEU A 1 84 ? 10.159 -6.611 -1.334 1.00 77.19 84 LEU A N 1
ATOM 652 C CA . LEU A 1 84 ? 11.113 -5.982 -0.413 1.00 77.19 84 LEU A CA 1
ATOM 653 C C . LEU A 1 84 ? 10.767 -6.247 1.061 1.00 77.19 84 LEU A C 1
ATOM 655 O O . LEU A 1 84 ? 11.597 -6.038 1.942 1.00 77.19 84 LEU A O 1
ATOM 659 N N . GLY A 1 85 ? 9.544 -6.702 1.353 1.00 75.19 85 GLY A N 1
ATOM 660 C CA . GLY A 1 85 ? 9.065 -6.871 2.725 1.00 75.19 85 GLY A CA 1
ATOM 661 C C . GLY A 1 85 ? 8.868 -5.542 3.464 1.00 75.19 85 GLY A C 1
ATOM 662 O O . GLY A 1 85 ? 8.848 -5.525 4.697 1.00 75.19 85 GLY A O 1
ATOM 663 N N . GLY A 1 86 ? 8.714 -4.446 2.718 1.00 73.06 86 GLY A N 1
ATOM 664 C CA . GLY A 1 86 ? 8.624 -3.073 3.206 1.00 73.06 86 GLY A CA 1
ATOM 665 C C . GLY A 1 86 ? 8.263 -2.105 2.080 1.00 73.06 86 GLY A C 1
ATOM 666 O O . GLY A 1 86 ? 8.456 -2.416 0.908 1.00 73.06 86 GLY A O 1
ATOM 667 N N . MET A 1 87 ? 7.746 -0.924 2.425 1.00 68.00 87 MET A N 1
ATOM 668 C CA . MET A 1 87 ? 7.642 0.185 1.467 1.00 68.00 87 MET A CA 1
ATOM 669 C C . MET A 1 87 ? 8.743 1.195 1.789 1.00 68.00 87 MET A C 1
ATOM 671 O O . MET A 1 87 ? 8.590 1.953 2.754 1.00 68.00 87 MET A O 1
ATOM 675 N N . PRO A 1 88 ? 9.864 1.208 1.049 1.00 58.59 88 PRO A N 1
ATOM 676 C CA . PRO A 1 88 ? 10.827 2.287 1.191 1.00 58.59 88 PRO A CA 1
ATOM 677 C C . PRO A 1 88 ? 10.137 3.605 0.791 1.00 58.59 88 PRO A C 1
ATOM 679 O O . PRO A 1 88 ? 9.471 3.671 -0.236 1.00 58.59 88 PRO A O 1
ATOM 682 N N . TYR A 1 89 ? 10.275 4.651 1.614 1.00 60.03 89 TYR A N 1
ATOM 683 C CA . TYR A 1 89 ? 9.774 6.017 1.355 1.00 60.03 89 TYR A CA 1
ATOM 684 C C . TYR A 1 89 ? 8.251 6.205 1.342 1.00 60.03 89 TYR A C 1
ATOM 686 O O . TYR A 1 89 ? 7.685 6.854 0.460 1.00 60.03 89 TYR A O 1
ATOM 694 N N . VAL A 1 90 ? 7.580 5.697 2.370 1.00 56.00 90 VAL A N 1
ATOM 695 C CA . VAL A 1 90 ? 6.133 5.864 2.543 1.00 56.00 90 VAL A CA 1
ATOM 696 C C . VAL A 1 90 ? 5.686 7.333 2.632 1.00 56.00 90 VAL A C 1
ATOM 698 O O . VAL A 1 90 ? 4.564 7.648 2.247 1.00 56.00 90 VAL A O 1
ATOM 701 N N . ASP A 1 91 ? 6.575 8.241 3.034 1.00 54.72 91 ASP A N 1
ATOM 702 C CA . ASP A 1 91 ? 6.325 9.690 3.078 1.00 54.72 91 ASP A CA 1
ATOM 703 C C . ASP A 1 91 ? 5.868 10.258 1.718 1.00 54.72 91 ASP A C 1
ATOM 705 O O . ASP A 1 91 ? 5.120 11.233 1.659 1.00 54.72 91 ASP A O 1
ATOM 709 N N . VAL A 1 92 ? 6.269 9.617 0.610 1.00 53.06 92 VAL A N 1
ATOM 710 C CA . VAL A 1 92 ? 5.882 10.004 -0.760 1.00 53.06 92 VAL A CA 1
ATOM 711 C C . VAL A 1 92 ? 4.423 9.654 -1.064 1.00 53.06 92 VAL A C 1
ATOM 713 O O . VAL A 1 92 ? 3.787 10.318 -1.878 1.00 53.06 92 VAL A O 1
ATOM 716 N N . LEU A 1 93 ? 3.869 8.630 -0.408 1.00 56.94 93 LEU A N 1
ATOM 717 C CA . LEU A 1 93 ? 2.483 8.201 -0.613 1.00 56.94 93 LEU A CA 1
ATOM 718 C C . LEU A 1 93 ? 1.478 9.131 0.068 1.00 56.94 93 LEU A C 1
ATOM 720 O O . LEU A 1 93 ? 0.333 9.213 -0.376 1.00 56.94 93 LEU A O 1
ATOM 724 N N . GLY A 1 94 ? 1.911 9.813 1.128 1.00 53.72 94 GLY A N 1
ATOM 725 C CA . GLY A 1 94 ? 1.061 10.697 1.909 1.00 53.72 94 GLY A CA 1
ATOM 726 C C . GLY A 1 94 ? 0.886 12.104 1.331 1.00 53.72 94 GLY A C 1
ATOM 727 O O . GLY A 1 94 ? -0.213 12.648 1.284 1.00 53.72 94 GLY A O 1
ATOM 728 N N . ALA A 1 95 ? 1.945 12.678 0.759 1.00 53.25 95 ALA A N 1
ATOM 729 C CA . ALA A 1 95 ? 1.954 14.080 0.330 1.00 53.25 95 ALA A CA 1
ATOM 730 C C . ALA A 1 95 ? 0.933 14.455 -0.780 1.00 53.25 95 ALA A C 1
ATOM 732 O O . ALA A 1 95 ? 0.779 15.631 -1.103 1.00 53.25 95 ALA A O 1
ATOM 733 N N . GLU A 1 96 ? 0.225 13.487 -1.371 1.00 57.62 96 GLU A N 1
ATOM 734 C CA . GLU A 1 96 ? -0.272 13.579 -2.752 1.00 57.62 96 GLU A CA 1
ATOM 735 C C . GLU A 1 96 ? -1.759 13.261 -2.950 1.00 57.62 96 GLU A C 1
ATOM 737 O O . GLU A 1 96 ? -2.294 13.334 -4.061 1.00 57.62 96 GLU A O 1
ATOM 742 N N . GLY A 1 97 ? -2.474 13.003 -1.856 1.00 60.47 97 GLY A N 1
ATOM 743 C CA . GLY A 1 97 ? -3.930 13.098 -1.804 1.00 60.47 97 GLY A CA 1
ATOM 744 C C . GLY A 1 97 ? -4.747 11.910 -2.339 1.00 60.47 97 GLY A C 1
ATOM 745 O O . GLY A 1 97 ? -4.264 10.831 -2.678 1.00 60.47 97 GLY A O 1
ATOM 746 N N . LEU A 1 98 ? -6.069 12.126 -2.364 1.00 62.41 98 LEU A N 1
ATOM 747 C CA . LEU A 1 98 ? -7.122 11.099 -2.473 1.00 62.41 98 LEU A CA 1
ATOM 748 C C . LEU A 1 98 ? -7.006 10.113 -3.657 1.00 62.41 98 LEU A C 1
ATOM 750 O O . LEU A 1 98 ? -7.136 8.911 -3.423 1.00 62.41 98 LEU A O 1
ATOM 754 N N . PRO A 1 99 ? -6.804 10.561 -4.918 1.00 69.94 99 PRO A N 1
ATOM 755 C CA . PRO A 1 99 ? -6.969 9.683 -6.083 1.00 69.94 99 PRO A CA 1
ATOM 756 C C . PRO A 1 99 ? -5.949 8.548 -6.160 1.00 69.94 99 PRO A C 1
ATOM 758 O O . PRO A 1 99 ? -6.178 7.560 -6.857 1.00 69.94 99 PRO A O 1
ATOM 761 N N . TRP A 1 100 ? -4.805 8.707 -5.495 1.00 73.56 100 TRP A N 1
ATOM 762 C CA . TRP A 1 100 ? -3.760 7.695 -5.461 1.00 73.56 100 TRP A CA 1
ATOM 763 C C . TRP A 1 100 ? -3.987 6.683 -4.340 1.00 73.56 100 TRP A C 1
ATOM 765 O O . TRP A 1 100 ? -3.907 5.474 -4.557 1.00 73.56 100 TRP A O 1
ATOM 775 N N . LEU A 1 101 ? -4.393 7.179 -3.169 1.00 74.50 101 LEU A N 1
ATOM 776 C CA . LEU A 1 101 ? -4.820 6.344 -2.052 1.00 74.50 101 LEU A CA 1
ATOM 777 C C . LEU A 1 101 ? -5.970 5.416 -2.452 1.00 74.50 101 LEU A C 1
ATOM 779 O O . LEU A 1 101 ? -5.939 4.247 -2.089 1.00 74.50 101 LEU A O 1
ATOM 783 N N . GLU A 1 102 ? -6.937 5.887 -3.244 1.00 78.25 102 GLU A N 1
ATOM 784 C CA . GLU A 1 102 ? -8.027 5.043 -3.757 1.00 78.25 102 GLU A CA 1
ATOM 785 C C . GLU A 1 102 ? -7.524 3.855 -4.592 1.00 78.25 102 GLU A C 1
ATOM 787 O O . GLU A 1 102 ? -8.022 2.741 -4.426 1.00 78.25 102 GLU A O 1
ATOM 792 N N . ALA A 1 103 ? -6.520 4.072 -5.448 1.00 81.06 103 ALA A N 1
ATOM 793 C CA . ALA A 1 103 ? -5.926 3.021 -6.274 1.00 81.06 103 ALA A CA 1
ATOM 794 C C . ALA A 1 103 ? -5.063 2.051 -5.449 1.00 81.06 103 ALA A C 1
ATOM 796 O O . ALA A 1 103 ? -5.075 0.846 -5.699 1.00 81.06 103 ALA A O 1
ATOM 797 N N . LEU A 1 104 ? -4.341 2.550 -4.441 1.00 82.62 104 LEU A N 1
ATOM 798 C CA . LEU A 1 104 ? -3.471 1.737 -3.589 1.00 82.62 104 LEU A CA 1
ATOM 799 C C . LEU A 1 104 ? -4.243 0.944 -2.524 1.00 82.62 104 LEU A C 1
ATOM 801 O O . LEU A 1 104 ? -3.842 -0.164 -2.157 1.00 82.62 104 LEU A O 1
ATOM 805 N N . TRP A 1 105 ? -5.371 1.461 -2.036 1.00 84.62 105 TRP A N 1
ATOM 806 C CA . TRP A 1 105 ? -6.110 0.887 -0.908 1.00 84.62 105 TRP A CA 1
ATOM 807 C C . TRP A 1 105 ? -6.459 -0.608 -1.038 1.00 84.62 105 TRP A C 1
ATOM 809 O O . TRP A 1 105 ? -6.288 -1.349 -0.061 1.00 84.62 105 TRP A O 1
ATOM 819 N N . PRO A 1 106 ? -6.906 -1.116 -2.208 1.00 84.25 106 PRO A N 1
ATOM 820 C CA . PRO A 1 106 ? -7.173 -2.543 -2.392 1.00 84.25 106 PRO A CA 1
ATOM 821 C C . PRO A 1 106 ? -5.932 -3.428 -2.199 1.00 84.25 106 PRO A C 1
ATOM 823 O O . PRO A 1 106 ? -6.065 -4.605 -1.853 1.00 84.25 106 PRO A O 1
ATOM 826 N N . HIS A 1 107 ? -4.734 -2.877 -2.411 1.00 86.31 107 HIS A N 1
ATOM 827 C CA . HIS A 1 107 ? -3.461 -3.581 -2.278 1.00 86.31 107 HIS A CA 1
ATOM 828 C C . HIS A 1 107 ? -2.962 -3.595 -0.832 1.00 86.31 107 HIS A C 1
ATOM 830 O O . HIS A 1 107 ? -2.480 -4.631 -0.378 1.00 86.31 107 HIS A O 1
ATOM 836 N N . LEU A 1 108 ? -3.169 -2.508 -0.077 1.00 85.19 108 LEU A N 1
ATOM 837 C CA . LEU A 1 108 ? -2.786 -2.408 1.340 1.00 85.19 108 LEU A CA 1
ATOM 838 C C . LEU A 1 108 ? -3.337 -3.564 2.178 1.00 85.19 108 LEU A C 1
ATOM 840 O O . LEU A 1 108 ? -2.654 -4.084 3.053 1.00 85.19 108 LEU A O 1
ATOM 844 N N . GLY A 1 109 ? -4.565 -3.998 1.882 1.00 80.69 109 GLY A N 1
ATOM 845 C CA . GLY A 1 109 ? -5.180 -5.120 2.578 1.00 80.69 109 GLY A CA 1
ATOM 846 C C . GLY A 1 109 ? -4.409 -6.425 2.381 1.00 80.69 109 GLY A C 1
ATOM 847 O O . GLY A 1 109 ? -4.207 -7.145 3.350 1.00 80.69 109 GLY A O 1
ATOM 848 N N . ARG A 1 110 ? -3.961 -6.712 1.149 1.00 82.94 110 ARG A N 1
ATOM 849 C CA . ARG A 1 110 ? -3.134 -7.895 0.863 1.00 82.94 110 ARG A CA 1
ATOM 850 C C . ARG A 1 110 ? -1.755 -7.773 1.499 1.00 82.94 110 ARG A C 1
ATOM 852 O O . ARG A 1 110 ? -1.284 -8.740 2.079 1.00 82.94 110 ARG A O 1
ATOM 859 N N . LEU A 1 111 ? -1.144 -6.591 1.429 1.00 83.88 111 LEU A N 1
ATOM 860 C CA . LEU A 1 111 ? 0.181 -6.350 2.000 1.00 83.88 111 LEU A CA 1
ATOM 861 C C . LEU A 1 111 ? 0.196 -6.523 3.526 1.00 83.88 111 LEU A C 1
ATOM 863 O O . LEU A 1 111 ? 1.107 -7.149 4.054 1.00 83.88 111 LEU A O 1
ATOM 867 N N . LEU A 1 112 ? -0.841 -6.054 4.229 1.00 80.00 112 LEU A N 1
ATOM 868 C CA . LEU A 1 112 ? -1.000 -6.311 5.665 1.00 80.00 112 LEU A CA 1
ATOM 869 C C . LEU A 1 112 ? -1.180 -7.805 5.974 1.00 80.00 112 LEU A C 1
ATOM 871 O O . LEU A 1 112 ? -0.645 -8.295 6.967 1.00 80.00 112 LEU A O 1
ATOM 875 N N . ASP A 1 113 ? -1.909 -8.535 5.123 1.00 78.44 113 ASP A N 1
ATOM 876 C CA . ASP A 1 113 ? -2.146 -9.971 5.306 1.00 78.44 113 ASP A CA 1
ATOM 877 C C . ASP A 1 113 ? -0.856 -10.808 5.128 1.00 78.44 113 ASP A C 1
ATOM 879 O O . ASP A 1 113 ? -0.771 -11.909 5.673 1.00 78.44 113 ASP A O 1
ATOM 883 N N . LEU A 1 114 ? 0.166 -10.297 4.423 1.00 79.12 114 LEU A N 1
ATOM 884 C CA . LEU A 1 114 ? 1.486 -10.943 4.321 1.00 79.12 114 LEU A CA 1
ATOM 885 C C . LEU A 1 114 ? 2.249 -10.952 5.661 1.00 79.12 114 LEU A C 1
ATOM 887 O O . LEU A 1 114 ? 3.147 -11.771 5.851 1.00 79.12 114 LEU A O 1
ATOM 891 N N . GLY A 1 115 ? 1.889 -10.073 6.606 1.00 66.81 115 GLY A N 1
ATOM 892 C CA . GLY A 1 115 ? 2.313 -10.170 8.007 1.00 66.81 115 GLY A CA 1
ATOM 893 C C . GLY A 1 115 ? 3.779 -9.823 8.302 1.00 66.81 115 GLY A C 1
ATOM 894 O O . GLY A 1 115 ? 4.278 -10.149 9.382 1.00 66.81 115 GLY A O 1
ATOM 895 N N . GLY A 1 116 ? 4.488 -9.166 7.379 1.00 74.56 116 GLY A N 1
ATOM 896 C CA . GLY A 1 116 ? 5.862 -8.703 7.593 1.00 74.56 116 GLY A CA 1
ATOM 897 C C . GLY A 1 116 ? 5.918 -7.485 8.519 1.00 74.56 116 GLY A C 1
ATOM 898 O O . GLY A 1 116 ? 5.223 -6.505 8.281 1.00 74.56 116 GLY A O 1
ATOM 899 N N . ARG A 1 117 ? 6.763 -7.507 9.563 1.00 72.81 117 ARG A N 1
ATOM 900 C CA . ARG A 1 117 ? 6.852 -6.384 10.521 1.00 72.81 117 ARG A CA 1
ATOM 901 C C . ARG A 1 117 ? 7.251 -5.060 9.855 1.00 72.81 117 ARG A C 1
ATOM 903 O O . ARG A 1 117 ? 6.617 -4.034 10.055 1.00 72.81 117 ARG A O 1
ATOM 910 N N . SER A 1 118 ? 8.295 -5.074 9.032 1.00 72.00 118 SER A N 1
ATOM 911 C CA . SER A 1 118 ? 8.730 -3.851 8.344 1.00 72.00 118 SER A CA 1
ATOM 912 C C . SER A 1 118 ? 7.630 -3.320 7.412 1.00 72.00 118 SER A C 1
ATOM 914 O O . SER A 1 118 ? 7.266 -2.152 7.500 1.00 72.00 118 SER A O 1
ATOM 916 N N . LEU A 1 119 ? 6.992 -4.202 6.636 1.00 76.38 119 LEU A N 1
ATOM 917 C CA . LEU A 1 119 ? 5.851 -3.868 5.782 1.00 76.38 119 LEU A CA 1
ATOM 918 C C . LEU A 1 119 ? 4.659 -3.285 6.549 1.00 76.38 119 LEU A C 1
ATOM 920 O O . LEU A 1 119 ? 4.122 -2.251 6.156 1.00 76.38 119 LEU A O 1
ATOM 924 N N . ASN A 1 120 ? 4.264 -3.909 7.658 1.00 78.44 120 ASN A N 1
ATOM 925 C CA . ASN A 1 120 ? 3.161 -3.430 8.483 1.00 78.44 120 ASN A CA 1
ATOM 926 C C . ASN A 1 120 ? 3.482 -2.063 9.097 1.00 78.44 120 ASN A C 1
ATOM 928 O O . ASN A 1 120 ? 2.616 -1.190 9.083 1.00 78.44 120 ASN A O 1
ATOM 932 N N . SER A 1 121 ? 4.721 -1.856 9.565 1.00 75.56 121 SER A N 1
ATOM 933 C CA . SER A 1 121 ? 5.214 -0.547 10.016 1.00 75.56 121 SER A CA 1
ATOM 934 C C . SER A 1 121 ? 5.046 0.511 8.939 1.00 75.56 121 SER A C 1
ATOM 936 O O . SER A 1 121 ? 4.376 1.518 9.157 1.00 75.56 121 SER A O 1
ATOM 938 N N . SER A 1 122 ? 5.577 0.239 7.746 1.00 75.31 122 SER A N 1
ATOM 939 C CA . SER A 1 122 ? 5.503 1.151 6.614 1.00 75.31 122 SER A CA 1
ATOM 940 C C . SER A 1 122 ? 4.054 1.505 6.271 1.00 75.31 122 SER A C 1
ATOM 942 O O . SER A 1 122 ? 3.715 2.679 6.150 1.00 75.31 122 SER A O 1
ATOM 944 N N . ILE A 1 123 ? 3.165 0.513 6.166 1.00 79.19 123 ILE A N 1
ATOM 945 C CA . ILE A 1 123 ? 1.750 0.748 5.843 1.00 79.19 123 ILE A CA 1
ATOM 946 C C . ILE A 1 123 ? 1.074 1.611 6.911 1.00 79.19 123 ILE A C 1
ATOM 948 O O . ILE A 1 123 ? 0.345 2.542 6.568 1.00 79.19 123 ILE A O 1
ATOM 952 N N . ILE A 1 124 ? 1.305 1.311 8.191 1.00 77.19 124 ILE A N 1
ATOM 953 C CA . ILE A 1 124 ? 0.686 2.025 9.310 1.00 77.19 124 ILE A CA 1
ATOM 954 C C . ILE A 1 124 ? 1.202 3.466 9.383 1.00 77.19 124 ILE A C 1
ATOM 956 O O . ILE A 1 124 ? 0.386 4.387 9.402 1.00 77.19 124 ILE A O 1
ATOM 960 N N . CYS A 1 125 ? 2.520 3.662 9.386 1.00 74.25 125 CYS A N 1
ATOM 961 C CA . CYS A 1 125 ? 3.131 4.962 9.659 1.00 74.25 125 CYS A CA 1
ATOM 962 C C . CYS A 1 125 ? 3.153 5.932 8.488 1.00 74.25 125 CYS A C 1
ATOM 964 O O . CYS A 1 125 ? 3.148 7.131 8.722 1.00 74.25 125 CYS A O 1
ATOM 966 N N . GLY A 1 126 ? 3.180 5.468 7.240 1.00 73.12 126 GLY A N 1
ATOM 967 C CA . GLY A 1 126 ? 3.203 6.426 6.135 1.00 73.12 126 GLY A CA 1
ATOM 968 C C . GLY A 1 126 ? 1.952 6.441 5.277 1.00 73.12 126 GLY A C 1
ATOM 969 O O . GLY A 1 126 ? 1.581 7.508 4.810 1.00 73.12 126 GLY A O 1
ATOM 970 N N . VAL A 1 127 ? 1.251 5.313 5.092 1.00 78.12 127 VAL A N 1
ATOM 971 C CA . VAL A 1 127 ? 0.032 5.325 4.262 1.00 78.12 127 VAL A CA 1
ATOM 972 C C . VAL A 1 127 ? -1.201 5.583 5.105 1.00 78.12 127 VAL A C 1
ATOM 974 O O . VAL A 1 127 ? -1.951 6.513 4.834 1.00 78.12 127 VAL A O 1
ATOM 977 N N . LEU A 1 128 ? -1.444 4.756 6.124 1.00 81.38 128 LEU A N 1
ATOM 978 C CA . LEU A 1 128 ? -2.661 4.868 6.924 1.00 81.38 128 LEU A CA 1
ATOM 979 C C . LEU A 1 128 ? -2.636 6.109 7.810 1.00 81.38 128 LEU A C 1
ATOM 981 O O . LEU A 1 128 ? -3.662 6.772 7.918 1.00 81.38 128 LEU A O 1
ATOM 985 N N . GLN A 1 129 ? -1.494 6.434 8.416 1.00 79.19 129 GLN A N 1
ATOM 986 C CA . GLN A 1 129 ? -1.315 7.685 9.147 1.00 79.19 129 GLN A CA 1
ATOM 987 C C . GLN A 1 129 ? -1.679 8.878 8.277 1.00 79.19 129 GLN A C 1
ATOM 989 O O . GLN A 1 129 ? -2.556 9.637 8.666 1.00 79.19 129 GLN A O 1
ATOM 994 N N . ASP A 1 130 ? -1.068 9.027 7.106 1.00 76.62 130 ASP A N 1
ATOM 995 C CA . ASP A 1 130 ? -1.333 10.177 6.253 1.00 76.62 130 ASP A CA 1
ATOM 996 C C . ASP A 1 130 ? -2.792 10.206 5.768 1.00 76.62 130 ASP A C 1
ATOM 998 O O . ASP A 1 130 ? -3.521 11.178 5.999 1.00 76.62 130 ASP A O 1
ATOM 1002 N N . ALA A 1 131 ? -3.256 9.086 5.199 1.00 78.25 131 ALA A N 1
ATOM 1003 C CA . ALA A 1 131 ? -4.591 8.964 4.627 1.00 78.25 131 ALA A CA 1
ATOM 1004 C C . ALA A 1 131 ? -5.689 9.280 5.646 1.00 78.25 131 ALA A C 1
ATOM 1006 O O . ALA A 1 131 ? -6.705 9.901 5.311 1.00 78.25 131 ALA A O 1
ATOM 1007 N N . LEU A 1 132 ? -5.487 8.833 6.886 1.00 78.44 132 LEU A N 1
ATOM 1008 C CA . LEU A 1 132 ? -6.381 9.126 7.985 1.00 78.44 132 LEU A CA 1
ATOM 1009 C C . LEU A 1 132 ? -6.123 10.559 8.463 1.00 78.44 132 LEU A C 1
ATOM 1011 O O . LEU A 1 132 ? -6.996 11.387 8.267 1.00 78.44 132 LEU A O 1
ATOM 1015 N N . VAL A 1 133 ? -4.968 10.915 9.026 1.00 74.19 133 VAL A N 1
ATOM 1016 C CA . VAL A 1 133 ? -4.715 12.225 9.671 1.00 74.19 133 VAL A CA 1
ATOM 1017 C C . VAL A 1 133 ? -5.074 13.423 8.786 1.00 74.19 133 VAL A C 1
ATOM 1019 O O . VAL A 1 133 ? -5.742 14.345 9.264 1.00 74.19 133 VAL A O 1
ATOM 1022 N N . HIS A 1 134 ? -4.724 13.397 7.499 1.00 74.44 134 HIS A N 1
ATOM 1023 C CA . HIS A 1 134 ? -5.040 14.483 6.562 1.00 74.44 134 HIS A CA 1
ATOM 1024 C C . HIS A 1 134 ? -6.469 14.409 5.997 1.00 74.44 134 HIS A C 1
ATOM 1026 O O . HIS A 1 134 ? -6.933 15.300 5.281 1.00 74.44 134 HIS A O 1
ATOM 1032 N N . GLY A 1 135 ? -7.229 13.389 6.394 1.00 71.31 135 GLY A N 1
ATOM 1033 C CA . GLY A 1 135 ? -8.648 13.236 6.115 1.00 71.31 135 GLY A CA 1
ATOM 1034 C C . GLY A 1 135 ? -8.938 12.866 4.667 1.00 71.31 135 GLY A C 1
ATOM 1035 O O . GLY A 1 135 ? -10.046 13.161 4.203 1.00 71.31 135 GLY A O 1
ATOM 1036 N N . HIS A 1 136 ? -7.970 12.253 3.979 1.00 72.62 136 HIS A N 1
ATOM 1037 C CA . HIS A 1 136 ? -8.129 11.728 2.627 1.00 72.62 136 HIS A CA 1
ATOM 1038 C C . HIS A 1 136 ? -9.064 10.519 2.588 1.00 72.62 136 HIS A C 1
ATOM 1040 O O . HIS A 1 136 ? -9.749 10.280 1.600 1.00 72.62 136 HIS A O 1
ATOM 1046 N N . VAL A 1 137 ? -9.151 9.774 3.685 1.00 75.25 137 VAL A N 1
ATOM 1047 C CA . VAL A 1 137 ? -10.058 8.640 3.808 1.00 75.25 137 VAL A CA 1
ATOM 1048 C C . VAL A 1 137 ? -10.880 8.800 5.083 1.00 75.25 137 VAL A C 1
ATOM 1050 O O . VAL A 1 137 ? -10.345 8.995 6.171 1.00 75.25 137 VAL A O 1
ATOM 1053 N N . ARG A 1 138 ? -12.210 8.746 4.951 1.00 81.06 138 ARG A N 1
ATOM 1054 C CA . ARG A 1 138 ? -13.165 8.966 6.052 1.00 81.06 138 ARG A CA 1
ATOM 1055 C C . ARG A 1 138 ? -14.242 7.882 6.066 1.00 81.06 138 ARG A C 1
ATOM 1057 O O . ARG A 1 138 ? -14.483 7.269 5.025 1.00 81.06 138 ARG A O 1
ATOM 1064 N N . PRO A 1 139 ? -14.915 7.644 7.207 1.00 81.25 139 PRO A N 1
ATOM 1065 C CA . PRO A 1 139 ? -16.062 6.736 7.260 1.00 81.25 139 PRO A CA 1
ATOM 1066 C C . PRO A 1 139 ? -17.109 7.087 6.196 1.00 81.25 139 PRO A C 1
ATOM 1068 O O . PRO A 1 139 ? -17.413 8.266 6.001 1.00 81.25 139 PRO A O 1
ATOM 1071 N N . GLY A 1 140 ? -17.634 6.077 5.498 1.00 80.50 140 GLY A N 1
ATOM 1072 C CA . GLY A 1 140 ? -18.490 6.248 4.319 1.00 80.50 140 GLY A CA 1
ATOM 1073 C C . GLY A 1 140 ? -17.737 6.219 2.983 1.00 80.50 140 GLY A C 1
ATOM 1074 O O . GLY A 1 140 ? -18.368 6.096 1.933 1.00 80.50 140 GLY A O 1
ATOM 1075 N N . ALA A 1 141 ? -16.401 6.311 2.988 1.00 83.19 141 ALA A N 1
ATOM 1076 C CA . ALA A 1 141 ? -15.603 6.021 1.803 1.00 83.19 141 ALA A CA 1
ATOM 1077 C C . ALA A 1 141 ? -15.611 4.501 1.545 1.00 83.19 141 ALA A C 1
ATOM 1079 O O . ALA A 1 141 ? -15.272 3.745 2.462 1.00 83.19 141 ALA A O 1
ATOM 1080 N N . PRO A 1 142 ? -15.911 4.029 0.316 1.00 83.69 142 PRO A N 1
ATOM 1081 C CA . PRO A 1 142 ? -15.997 2.595 0.016 1.00 83.69 142 PRO A CA 1
ATOM 1082 C C . PRO A 1 142 ? -14.753 1.800 0.435 1.00 83.69 142 PRO A C 1
ATOM 1084 O O . PRO A 1 142 ? -14.853 0.681 0.938 1.00 83.69 142 PRO A O 1
ATOM 1087 N N . ALA A 1 143 ? -13.581 2.414 0.267 1.00 79.94 143 ALA A N 1
ATOM 1088 C CA . ALA A 1 143 ? -12.287 1.870 0.641 1.00 79.94 143 ALA A CA 1
ATOM 1089 C C . ALA A 1 143 ? -12.199 1.562 2.151 1.00 79.94 143 ALA A C 1
ATOM 1091 O O . ALA A 1 143 ? -11.924 0.424 2.551 1.00 79.94 143 ALA A O 1
ATOM 1092 N N . LEU A 1 144 ? -12.501 2.546 3.002 1.00 85.50 144 LEU A N 1
ATOM 1093 C CA . LEU A 1 144 ? -12.459 2.382 4.456 1.00 85.50 144 LEU A CA 1
ATOM 1094 C C . LEU A 1 144 ? -13.588 1.492 4.966 1.00 85.50 144 LEU A C 1
ATOM 1096 O O . LEU A 1 144 ? -13.364 0.651 5.835 1.00 85.50 144 LEU A O 1
AT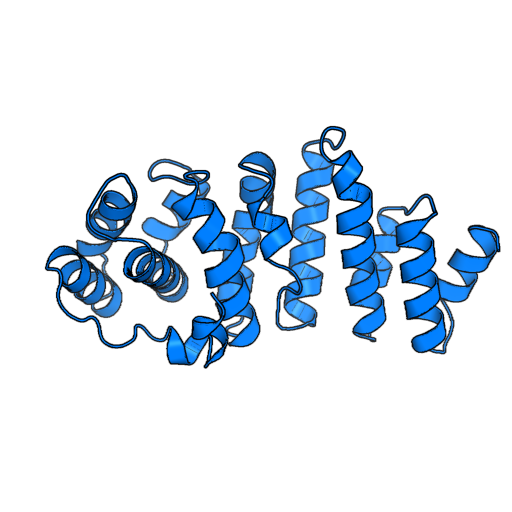OM 1100 N N . ASP A 1 145 ? -14.785 1.627 4.401 1.00 88.19 145 ASP A N 1
ATOM 1101 C CA . ASP A 1 145 ? -15.939 0.824 4.792 1.00 88.19 145 ASP A CA 1
ATOM 1102 C C . ASP A 1 145 ? -15.692 -0.670 4.552 1.00 88.19 145 ASP A C 1
ATOM 1104 O O . ASP A 1 145 ? -16.120 -1.497 5.360 1.00 88.19 145 ASP A O 1
ATOM 1108 N N . ALA A 1 146 ? -14.951 -1.036 3.501 1.00 87.12 146 ALA A N 1
ATOM 1109 C CA . ALA A 1 146 ? -14.542 -2.419 3.267 1.00 87.12 146 ALA A CA 1
ATOM 1110 C C . ALA A 1 146 ? -13.646 -2.970 4.393 1.00 87.12 146 ALA A C 1
ATOM 1112 O O . ALA A 1 146 ? -13.706 -4.161 4.708 1.00 87.12 146 ALA A O 1
ATOM 1113 N N . TRP A 1 147 ? -12.834 -2.121 5.026 1.00 90.19 147 TRP A N 1
ATOM 1114 C CA . TRP A 1 147 ? -11.983 -2.509 6.152 1.00 90.19 147 TRP A CA 1
ATOM 1115 C C . TRP A 1 147 ? -12.767 -2.552 7.465 1.00 90.19 147 TRP A C 1
ATOM 1117 O O . TRP A 1 147 ? -12.685 -3.544 8.192 1.00 90.19 147 TRP A O 1
ATOM 1127 N N . LEU A 1 148 ? -13.583 -1.529 7.736 1.00 91.25 148 LEU A N 1
ATOM 1128 C CA . LEU A 1 148 ? -14.418 -1.449 8.939 1.00 91.25 148 LEU A CA 1
ATOM 1129 C C . LEU A 1 148 ? -15.421 -2.608 9.012 1.00 91.25 148 LEU A C 1
ATOM 1131 O O . LEU A 1 148 ? -15.554 -3.255 10.051 1.00 91.25 148 LEU A O 1
ATOM 1135 N N . ASN A 1 149 ? -16.082 -2.917 7.894 1.00 91.06 149 ASN A N 1
ATOM 1136 C CA . ASN A 1 149 ? -17.104 -3.965 7.815 1.00 91.06 149 ASN A CA 1
ATOM 1137 C C . ASN A 1 149 ? -16.540 -5.346 7.436 1.00 91.06 149 ASN A C 1
ATOM 1139 O O . ASN A 1 149 ? -17.268 -6.343 7.457 1.00 91.06 149 ASN A O 1
ATOM 1143 N N . GLY A 1 150 ? -15.255 -5.417 7.078 1.00 89.50 150 GLY A N 1
ATOM 1144 C CA . GLY A 1 150 ? -14.573 -6.646 6.676 1.00 89.50 150 GLY A CA 1
ATOM 1145 C C . GLY A 1 150 ? -14.415 -7.659 7.815 1.00 89.50 150 GLY A C 1
ATOM 1146 O O . GLY A 1 150 ? -14.855 -7.442 8.941 1.00 89.50 150 GLY A O 1
ATOM 1147 N N . ARG A 1 151 ? -13.777 -8.804 7.544 1.00 90.19 151 ARG A N 1
ATOM 1148 C CA . ARG A 1 151 ? -13.511 -9.843 8.567 1.00 90.19 151 ARG A CA 1
ATOM 1149 C C . ARG A 1 151 ? -12.090 -9.833 9.127 1.00 90.19 151 ARG A C 1
ATOM 1151 O O . ARG A 1 151 ? -11.880 -10.451 10.164 1.00 90.19 151 ARG A O 1
ATOM 1158 N N . SER A 1 152 ? -11.147 -9.168 8.459 1.00 88.44 152 SER A N 1
ATOM 1159 C CA . SER A 1 152 ? -9.751 -9.124 8.905 1.00 88.44 152 SER A CA 1
ATOM 1160 C C . SER A 1 152 ? -9.653 -8.386 10.236 1.00 88.44 152 SER A C 1
ATOM 1162 O O . SER A 1 152 ? -10.120 -7.251 10.364 1.00 88.44 152 SER A O 1
ATOM 1164 N N . VAL A 1 153 ? -9.074 -9.061 11.227 1.00 87.19 153 VAL A N 1
ATOM 1165 C CA . VAL A 1 153 ? -8.762 -8.455 12.522 1.00 87.19 153 VAL A CA 1
ATOM 1166 C C . VAL A 1 153 ? -7.578 -7.516 12.335 1.00 87.19 153 VAL A C 1
ATOM 1168 O O . VAL A 1 153 ? -7.626 -6.387 12.803 1.00 87.19 153 VAL A O 1
ATOM 1171 N N . GLU A 1 154 ? -6.587 -7.937 11.558 1.00 84.31 154 GLU A N 1
ATOM 1172 C CA . GLU A 1 154 ? -5.327 -7.254 11.286 1.00 84.31 154 GLU A CA 1
ATOM 1173 C C . GLU A 1 154 ? -5.559 -5.838 10.762 1.00 84.31 154 GLU A C 1
ATOM 1175 O O . GLU A 1 154 ? -5.093 -4.865 11.350 1.00 84.31 154 GLU A O 1
ATOM 1180 N N . ARG A 1 155 ? -6.392 -5.705 9.726 1.00 87.69 155 ARG A N 1
ATOM 1181 C CA . ARG A 1 155 ? -6.749 -4.407 9.136 1.00 87.69 155 ARG A CA 1
ATOM 1182 C C . ARG A 1 155 ? -7.455 -3.489 10.132 1.00 87.69 155 ARG A C 1
ATOM 1184 O O . ARG A 1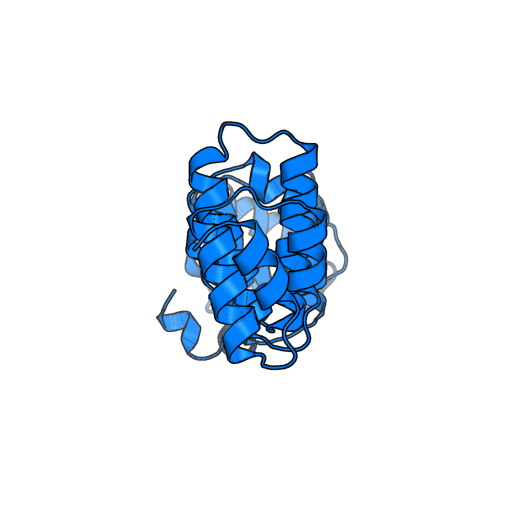 155 ? -7.191 -2.292 10.163 1.00 87.69 155 ARG A O 1
ATOM 1191 N N . LYS A 1 156 ? -8.339 -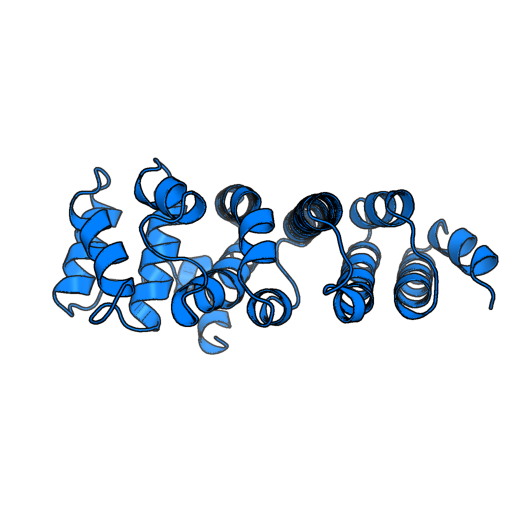4.031 10.973 1.00 90.31 156 LYS A N 1
ATOM 1192 C CA . LYS A 1 156 ? -9.063 -3.247 11.990 1.00 90.31 156 LYS A CA 1
ATOM 1193 C C . LYS A 1 156 ? -8.152 -2.814 13.124 1.00 90.31 156 LYS A C 1
ATOM 1195 O O . LYS A 1 156 ? -8.263 -1.685 13.588 1.00 90.31 156 LYS A O 1
ATOM 1200 N N . MET A 1 157 ? -7.249 -3.689 13.555 1.00 87.94 157 MET A N 1
ATOM 1201 C CA . MET A 1 157 ? -6.246 -3.334 14.550 1.00 87.94 157 MET A CA 1
ATOM 1202 C C . MET A 1 157 ? -5.283 -2.284 13.990 1.00 87.94 157 MET A C 1
ATOM 1204 O O . MET A 1 157 ? -4.996 -1.337 14.704 1.00 87.94 157 MET A O 1
ATOM 1208 N N . ALA A 1 158 ? -4.880 -2.365 12.716 1.00 85.50 158 ALA A N 1
ATOM 1209 C CA . ALA A 1 158 ? -4.068 -1.330 12.070 1.00 85.50 158 ALA A CA 1
ATOM 1210 C C . ALA A 1 158 ? -4.759 0.047 12.105 1.00 85.50 158 ALA A C 1
ATOM 1212 O O . ALA A 1 158 ? -4.139 1.034 12.496 1.00 85.50 158 ALA A O 1
ATOM 1213 N N . LEU A 1 159 ? -6.064 0.111 11.798 1.00 88.56 159 LEU A N 1
ATOM 1214 C CA . LEU A 1 159 ? -6.854 1.343 11.943 1.00 88.56 159 LEU A CA 1
ATOM 1215 C C . LEU A 1 159 ? -6.877 1.848 13.395 1.00 88.56 159 LEU A C 1
ATOM 1217 O O . LEU A 1 159 ? -6.691 3.038 13.637 1.00 88.56 159 LEU A O 1
ATOM 1221 N N . LEU A 1 160 ? -7.095 0.956 14.369 1.00 87.94 160 LEU A N 1
ATOM 1222 C CA . LEU A 1 160 ? -7.123 1.320 15.790 1.00 87.94 160 LEU A CA 1
ATOM 1223 C C . LEU A 1 160 ? -5.757 1.808 16.290 1.00 87.94 160 LEU A C 1
ATOM 1225 O O . LEU A 1 160 ? -5.729 2.729 17.102 1.00 87.94 160 LEU A O 1
ATOM 1229 N N . SER A 1 161 ? -4.651 1.256 15.785 1.00 84.25 161 SER A N 1
ATOM 1230 C CA . SER A 1 161 ? -3.291 1.698 16.112 1.00 84.25 161 SER A CA 1
ATOM 1231 C C . SER A 1 161 ? -3.025 3.122 15.626 1.00 84.25 161 SER A C 1
ATOM 1233 O O . SER A 1 161 ? -2.581 3.955 16.413 1.00 84.25 161 SER A O 1
ATOM 1235 N N . VAL A 1 162 ? -3.383 3.450 14.377 1.00 82.88 162 VAL A N 1
ATOM 1236 C CA . VAL A 1 162 ? -3.261 4.830 13.86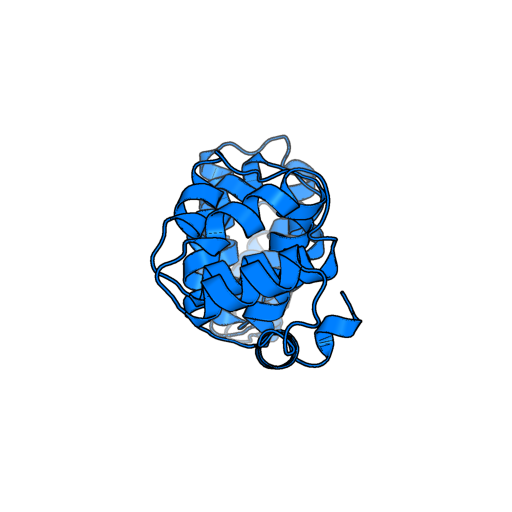8 1.00 82.88 162 VAL A CA 1
ATOM 1237 C C . VAL A 1 162 ? -4.117 5.787 14.701 1.00 82.88 162 VAL A C 1
ATOM 1239 O O . VAL A 1 162 ? -3.655 6.838 15.139 1.00 82.88 162 VAL A O 1
ATOM 1242 N N . VAL A 1 163 ? -5.364 5.411 14.988 1.00 85.38 163 VAL A N 1
ATOM 1243 C CA . VAL A 1 163 ? -6.279 6.266 15.755 1.00 85.38 163 VAL A CA 1
ATOM 1244 C C . VAL A 1 163 ? -5.824 6.454 17.210 1.00 85.38 163 VAL A C 1
ATOM 1246 O O . VAL A 1 163 ? -5.984 7.543 17.763 1.00 85.38 163 VAL A O 1
ATOM 1249 N N . GLN A 1 164 ? -5.231 5.433 17.835 1.00 83.38 164 GLN A N 1
ATOM 1250 C CA . GLN A 1 164 ? -4.647 5.543 19.175 1.00 83.38 164 GLN A CA 1
ATOM 1251 C C . GLN A 1 164 ? -3.567 6.625 19.234 1.00 83.38 164 GLN A C 1
ATOM 1253 O O . GLN A 1 164 ? -3.499 7.369 20.210 1.00 83.38 164 GLN A O 1
ATOM 1258 N N . TRP A 1 165 ? -2.725 6.691 18.209 1.00 76.88 165 TRP A N 1
ATOM 1259 C CA . TRP A 1 165 ? -1.558 7.563 18.177 1.00 76.88 165 TRP A CA 1
ATOM 1260 C C . TRP A 1 165 ? -1.874 9.002 17.798 1.00 76.88 165 TRP A C 1
ATOM 1262 O O . TRP A 1 165 ? -1.369 9.925 18.430 1.00 76.88 165 TRP A O 1
ATOM 1272 N N . PHE A 1 166 ? -2.750 9.197 16.814 1.00 73.50 166 PHE A N 1
ATOM 1273 C CA . PHE A 1 166 ? -3.041 10.529 16.277 1.00 73.50 166 PHE A CA 1
ATOM 1274 C C . PHE A 1 166 ? -4.307 11.175 16.855 1.00 73.50 166 PHE A C 1
ATOM 1276 O O . PHE A 1 166 ? -4.670 12.281 16.464 1.00 73.50 166 PHE A O 1
ATOM 1283 N N . GLY A 1 167 ? -4.957 10.518 17.821 1.00 70.38 167 GLY A N 1
ATOM 1284 C CA . GLY A 1 167 ? -6.050 11.083 18.610 1.00 70.38 167 GLY A CA 1
ATOM 1285 C C . GLY A 1 167 ? -7.407 10.451 18.304 1.00 70.38 167 GLY A C 1
ATOM 1286 O O . GLY A 1 167 ? -8.090 10.801 17.346 1.00 70.38 167 GLY A O 1
ATOM 1287 N N . ALA A 1 168 ? -7.853 9.569 19.200 1.00 61.88 168 ALA A N 1
ATOM 1288 C CA . ALA A 1 168 ? -9.118 8.837 19.095 1.00 61.88 168 ALA A CA 1
ATOM 1289 C C . ALA A 1 168 ? -10.376 9.644 19.456 1.00 61.88 168 ALA A C 1
ATOM 1291 O O . ALA A 1 168 ? -11.494 9.128 19.371 1.00 61.88 168 ALA A O 1
ATOM 1292 N N . HIS A 1 169 ? -10.213 10.875 19.939 1.00 59.28 169 HIS A N 1
ATOM 1293 C CA . HIS A 1 169 ? -11.241 11.514 20.761 1.00 59.28 169 HIS A CA 1
ATOM 1294 C C . HIS A 1 169 ? -12.088 12.560 20.036 1.00 59.28 169 HIS A C 1
ATOM 1296 O O . HIS A 1 169 ? -13.174 12.871 20.528 1.00 59.28 169 HIS A O 1
ATOM 1302 N N . GLU A 1 170 ? -11.661 13.039 18.867 1.00 65.75 170 GLU A N 1
ATOM 1303 C CA . GLU A 1 170 ? -12.347 14.102 18.130 1.00 65.75 170 GLU A CA 1
ATOM 1304 C C . GLU A 1 170 ? -12.483 13.769 16.639 1.00 65.75 170 GLU A C 1
ATOM 1306 O O . GLU A 1 170 ? -11.735 12.967 16.085 1.00 65.75 170 GLU A O 1
ATOM 1311 N N . GLY A 1 171 ? -13.487 14.363 15.991 1.00 77.94 171 GLY A N 1
ATOM 1312 C CA . GLY A 1 171 ? -13.683 14.248 14.547 1.00 77.94 171 GLY A CA 1
ATOM 1313 C C . GLY A 1 171 ? -14.072 12.851 14.052 1.00 77.94 171 GLY A C 1
ATOM 1314 O O . GLY A 1 171 ? -14.794 12.095 14.702 1.00 77.94 171 GLY A O 1
ATOM 1315 N N . TRP A 1 172 ? -13.636 12.529 12.837 1.00 78.88 172 TRP A N 1
ATOM 1316 C CA . TRP A 1 172 ? -13.992 11.294 12.134 1.00 78.88 172 TRP A CA 1
ATOM 1317 C C . TRP A 1 172 ? -13.137 10.094 12.593 1.00 78.88 172 TRP A C 1
ATOM 1319 O O . TRP A 1 172 ? -13.555 8.950 12.413 1.00 78.88 172 TRP A O 1
ATOM 1329 N N . GLN A 1 173 ? -12.006 10.331 13.268 1.00 84.12 173 GLN A N 1
ATOM 1330 C CA . GLN A 1 173 ? -11.213 9.307 13.954 1.00 84.12 173 GLN A CA 1
ATOM 1331 C C . GLN A 1 173 ? -12.057 8.598 15.014 1.00 84.12 173 GLN A C 1
ATOM 1333 O O . GLN A 1 173 ? -12.088 7.369 15.081 1.00 84.12 173 GLN A O 1
ATOM 1338 N N . ARG A 1 174 ? -12.830 9.366 15.791 1.00 87.38 174 ARG A N 1
ATOM 1339 C CA . ARG A 1 174 ? -13.776 8.821 16.768 1.00 87.38 174 ARG A CA 1
ATOM 1340 C C . ARG A 1 174 ? -14.812 7.905 16.113 1.00 87.38 174 ARG A C 1
ATOM 1342 O O . ARG A 1 174 ? -15.117 6.849 16.661 1.00 87.38 174 ARG A O 1
ATOM 1349 N N . ALA A 1 175 ? -15.309 8.269 14.930 1.00 89.00 175 ALA A N 1
ATOM 1350 C CA . ALA A 1 175 ? -16.289 7.467 14.199 1.00 89.00 175 ALA A CA 1
ATOM 1351 C C . ALA A 1 175 ? -15.724 6.104 13.747 1.00 89.00 175 ALA A C 1
ATOM 1353 O O . ALA A 1 175 ? -16.457 5.115 13.764 1.00 89.00 175 ALA A O 1
ATOM 1354 N N . ILE A 1 176 ? -14.423 6.011 13.428 1.00 89.69 176 ILE A N 1
ATOM 1355 C CA . ILE A 1 176 ? -13.744 4.719 13.199 1.00 89.69 176 ILE A CA 1
ATOM 1356 C C . ILE A 1 176 ? -13.804 3.856 14.463 1.00 89.69 176 ILE A C 1
ATOM 1358 O O . ILE A 1 176 ? -14.212 2.695 14.404 1.00 89.69 176 ILE A O 1
ATOM 1362 N N . VAL A 1 177 ? -13.437 4.419 15.619 1.00 91.50 177 VAL A N 1
ATOM 1363 C CA . VAL A 1 177 ? -13.444 3.666 16.881 1.00 91.50 177 VAL A CA 1
ATOM 1364 C C . VAL A 1 177 ? -14.862 3.229 17.244 1.00 91.50 177 VAL A C 1
ATOM 1366 O O . VAL A 1 177 ? -15.081 2.069 17.584 1.00 91.50 177 VAL A O 1
ATOM 1369 N N . GLU A 1 178 ? -15.844 4.123 17.122 1.00 92.31 178 GLU A N 1
ATOM 1370 C CA . GLU A 1 178 ? -17.256 3.838 17.398 1.00 92.31 178 GLU A CA 1
ATOM 1371 C C . GLU A 1 178 ? -17.815 2.721 16.507 1.00 92.31 178 GLU A C 1
ATOM 1373 O O . GLU A 1 178 ? -18.523 1.843 17.012 1.00 92.31 178 GLU A O 1
ATOM 1378 N N . ALA A 1 179 ? -17.451 2.692 15.220 1.00 92.94 179 ALA A N 1
ATOM 1379 C CA . ALA A 1 179 ? -17.820 1.603 14.316 1.00 92.94 179 ALA A CA 1
ATOM 1380 C C . ALA A 1 179 ? -17.276 0.245 14.800 1.00 92.94 179 ALA A C 1
ATOM 1382 O O . ALA A 1 179 ? -17.966 -0.774 14.720 1.00 92.94 179 ALA A O 1
ATOM 1383 N N . LEU A 1 180 ? -16.071 0.233 15.377 1.00 94.38 180 LEU A N 1
ATOM 1384 C CA . LEU A 1 180 ? -15.373 -0.981 15.808 1.00 94.38 180 LEU A CA 1
ATOM 1385 C C . LEU A 1 180 ? -15.750 -1.461 17.223 1.00 94.38 180 LEU A C 1
ATOM 1387 O O . LEU A 1 180 ? -15.498 -2.614 17.571 1.00 94.38 180 LEU A O 1
ATOM 1391 N N . VAL A 1 181 ? -16.446 -0.656 18.036 1.00 94.88 181 VAL A N 1
ATOM 1392 C CA . VAL A 1 181 ? -16.953 -1.072 19.368 1.00 94.88 181 VAL A CA 1
ATOM 1393 C C . VAL A 1 181 ? -17.896 -2.276 19.299 1.00 94.88 181 VAL A C 1
ATOM 1395 O O . VAL A 1 181 ? -17.997 -3.057 20.256 1.00 94.88 181 VAL A O 1
ATOM 1398 N N . ARG A 1 182 ? -18.630 -2.401 18.191 1.00 93.00 182 ARG A N 1
ATOM 1399 C CA . ARG A 1 182 ? -19.607 -3.474 17.951 1.00 93.00 182 ARG A CA 1
ATOM 1400 C C . ARG A 1 182 ? -19.036 -4.611 17.110 1.00 93.00 182 ARG A C 1
ATOM 1402 O O . ARG A 1 182 ? -19.796 -5.477 16.678 1.00 93.00 182 ARG A O 1
ATOM 1409 N N . ASP A 1 183 ? -17.727 -4.606 16.875 1.00 95.81 183 ASP A N 1
ATOM 1410 C CA . ASP A 1 183 ? -17.092 -5.649 16.093 1.00 95.81 183 ASP A CA 1
ATOM 1411 C C . ASP A 1 183 ? -17.289 -7.032 16.728 1.00 95.81 183 ASP A C 1
ATOM 1413 O O . ASP A 1 183 ? -17.336 -7.182 17.952 1.00 95.81 183 ASP A O 1
ATOM 1417 N N . ARG A 1 184 ? -17.405 -8.061 15.883 1.00 94.31 184 ARG A N 1
ATOM 1418 C CA . ARG A 1 184 ? -17.589 -9.448 16.337 1.00 94.31 184 ARG A CA 1
ATOM 1419 C C . ARG A 1 184 ? -16.335 -10.010 16.999 1.00 94.31 184 ARG A C 1
ATOM 1421 O O . ARG A 1 184 ? -16.443 -10.951 17.779 1.00 94.31 184 ARG A O 1
ATOM 1428 N N . SER A 1 185 ? -15.164 -9.462 16.681 1.00 93.31 185 SER A N 1
ATOM 1429 C CA . SER A 1 185 ? -13.905 -9.851 17.291 1.00 93.31 185 SER A CA 1
ATOM 1430 C C . SER A 1 185 ? -13.796 -9.259 18.705 1.00 93.31 185 SER A C 1
ATOM 1432 O O . SER A 1 185 ? -13.853 -8.033 18.878 1.00 93.31 185 SER A O 1
ATOM 1434 N N . PRO A 1 186 ? -13.618 -10.092 19.750 1.00 91.69 186 PRO A N 1
ATOM 1435 C CA . PRO A 1 186 ? -13.461 -9.601 21.116 1.00 91.69 186 PRO A CA 1
ATOM 1436 C C . PRO A 1 186 ? -12.251 -8.678 21.284 1.00 91.69 186 PRO A C 1
ATOM 1438 O O . PRO A 1 186 ? -12.337 -7.704 22.030 1.00 91.69 186 PRO A O 1
ATOM 1441 N N . ILE A 1 187 ? -11.147 -8.940 20.574 1.00 90.12 187 ILE A N 1
ATOM 1442 C CA . ILE A 1 187 ? -9.938 -8.108 20.656 1.00 90.12 187 ILE A CA 1
ATOM 1443 C C . ILE A 1 187 ? -10.165 -6.734 20.016 1.00 90.12 187 ILE A C 1
ATOM 1445 O O . ILE A 1 187 ? -9.916 -5.726 20.664 1.00 90.12 187 ILE A O 1
ATOM 1449 N N . VAL A 1 188 ? -10.765 -6.669 18.822 1.00 91.88 188 VAL A N 1
ATOM 1450 C CA . VAL A 1 188 ? -11.093 -5.395 18.153 1.00 91.88 188 VAL A CA 1
ATOM 1451 C C . VAL A 1 188 ? -12.052 -4.571 19.013 1.00 91.88 188 VAL A C 1
ATOM 1453 O O . VAL A 1 188 ? -11.789 -3.409 19.318 1.00 91.88 188 VAL A O 1
ATOM 1456 N N . SER A 1 189 ? -13.155 -5.181 19.455 1.00 94.06 189 SER A N 1
ATOM 1457 C CA . SER A 1 189 ? -14.199 -4.467 20.193 1.00 94.06 189 SER A CA 1
ATOM 1458 C C . SER A 1 189 ? -13.762 -4.021 21.592 1.00 94.06 189 SER A C 1
ATOM 1460 O O . SER A 1 189 ? -14.164 -2.950 22.046 1.00 94.06 189 SER A O 1
ATOM 1462 N N . SER A 1 190 ? -12.940 -4.807 22.294 1.00 92.00 190 SER A N 1
ATOM 1463 C CA . SER A 1 190 ? -12.395 -4.414 23.602 1.00 92.00 190 SER A CA 1
ATOM 1464 C C . SER A 1 190 ? -11.369 -3.290 23.478 1.00 92.00 190 SER A C 1
ATOM 1466 O O . SER A 1 190 ? -11.445 -2.329 24.245 1.00 92.00 190 SER A O 1
ATOM 1468 N N . THR A 1 191 ? -10.498 -3.348 22.471 1.00 90.81 191 THR A N 1
ATOM 1469 C CA . THR A 1 191 ? -9.537 -2.289 22.153 1.00 90.81 191 THR A CA 1
ATOM 1470 C C . THR A 1 191 ? -10.235 -0.985 21.774 1.00 90.81 191 THR A C 1
ATOM 1472 O O . THR A 1 191 ? -9.946 0.056 22.362 1.00 90.81 191 THR A O 1
ATOM 1475 N N . ALA A 1 192 ? -11.232 -1.031 20.887 1.00 92.31 192 ALA A N 1
ATOM 1476 C CA . ALA A 1 192 ? -12.015 0.148 20.524 1.00 92.31 192 ALA A CA 1
ATOM 1477 C C . ALA A 1 192 ? -12.707 0.790 21.745 1.00 92.31 192 ALA A C 1
ATOM 1479 O O . ALA A 1 192 ? -12.685 2.009 21.919 1.00 92.31 192 ALA A O 1
ATOM 1480 N N . ARG A 1 193 ? -13.277 -0.018 22.654 1.00 92.69 193 ARG A N 1
ATOM 1481 C CA . ARG A 1 193 ? -13.865 0.498 23.906 1.00 92.69 193 ARG A CA 1
ATOM 1482 C C . ARG A 1 193 ? -12.825 1.141 24.816 1.00 92.69 193 ARG A C 1
ATOM 1484 O O . ARG A 1 193 ? -13.121 2.174 25.410 1.00 92.69 193 ARG A O 1
ATOM 1491 N N . ALA A 1 194 ? -11.642 0.542 24.938 1.00 89.88 194 ALA A N 1
ATOM 1492 C CA . ALA A 1 194 ? -10.562 1.098 25.743 1.00 89.88 194 ALA A CA 1
ATOM 1493 C C . ALA A 1 194 ? -10.121 2.471 25.207 1.00 89.88 194 ALA A C 1
ATOM 1495 O O . ALA A 1 194 ? -10.051 3.416 25.995 1.00 89.88 194 ALA A O 1
ATOM 1496 N N . LEU A 1 195 ? -9.957 2.610 23.883 1.00 89.06 195 LEU A N 1
ATOM 1497 C CA . LEU A 1 195 ? -9.652 3.892 23.237 1.00 89.06 195 LEU A CA 1
ATOM 1498 C C . LEU A 1 195 ? -10.726 4.948 23.506 1.00 89.06 195 LEU A C 1
ATOM 1500 O O . LEU A 1 195 ? -10.396 6.044 23.945 1.00 89.06 195 LEU A O 1
ATOM 1504 N N . LEU A 1 196 ? -12.016 4.632 23.339 1.00 89.56 196 LEU A N 1
ATOM 1505 C CA . LEU A 1 196 ? -13.088 5.600 23.629 1.00 89.56 196 LEU A CA 1
ATOM 1506 C C . LEU A 1 196 ? -13.135 6.041 25.095 1.00 89.56 196 LEU A C 1
ATOM 1508 O O . LEU A 1 196 ? -13.564 7.155 25.387 1.00 89.56 196 LEU A O 1
ATOM 1512 N N . GLN A 1 197 ? -12.723 5.167 26.011 1.00 89.50 197 GLN A N 1
ATOM 1513 C CA . GLN A 1 197 ? -12.680 5.441 27.447 1.00 89.50 197 GLN A CA 1
ATOM 1514 C C . GLN A 1 197 ? -11.395 6.164 27.880 1.00 89.50 197 GLN A C 1
ATOM 1516 O O . GLN A 1 197 ? -11.239 6.425 29.071 1.00 89.50 197 GLN A O 1
ATOM 1521 N N . GLY A 1 198 ? -10.467 6.448 26.957 1.00 85.19 198 GLY A N 1
ATOM 1522 C CA . GLY A 1 198 ? -9.154 7.015 27.282 1.00 85.19 198 GLY A CA 1
ATOM 1523 C C . GLY A 1 198 ? -8.304 6.086 28.151 1.00 85.19 198 GLY A C 1
ATOM 1524 O O . GLY A 1 198 ? -7.439 6.540 28.898 1.00 85.19 198 GLY A O 1
ATOM 1525 N N . ARG A 1 199 ? -8.584 4.777 28.120 1.00 83.31 199 ARG A N 1
ATOM 1526 C CA . ARG A 1 199 ? -7.830 3.789 28.890 1.00 83.31 199 ARG A CA 1
ATOM 1527 C C . ARG A 1 199 ? -6.563 3.408 28.131 1.00 83.31 199 ARG A C 1
ATOM 1529 O O . ARG A 1 199 ? -6.607 3.328 26.904 1.00 83.31 199 ARG A O 1
ATOM 1536 N N . PRO A 1 200 ? -5.472 3.082 28.846 1.00 71.31 200 PRO A N 1
ATOM 1537 C CA . PRO A 1 200 ? -4.314 2.467 28.225 1.00 71.31 200 PRO A CA 1
ATOM 1538 C C . PRO A 1 200 ? -4.767 1.204 27.503 1.00 71.31 200 PRO A C 1
ATOM 1540 O O . PRO A 1 200 ? -5.335 0.294 28.117 1.00 71.31 200 PRO A O 1
ATOM 1543 N N . VAL A 1 201 ? -4.548 1.170 26.199 1.00 73.62 201 VAL A N 1
ATOM 1544 C CA . VAL A 1 201 ? -4.653 -0.064 25.440 1.00 73.62 201 VAL A CA 1
ATOM 1545 C C . VAL A 1 201 ? -3.290 -0.739 25.545 1.00 73.62 201 VAL A C 1
ATOM 1547 O O . VAL A 1 201 ? -2.286 -0.036 25.399 1.00 73.62 201 VAL A O 1
ATOM 1550 N N . PRO A 1 202 ? -3.217 -2.052 25.844 1.00 60.25 202 PRO A N 1
ATOM 1551 C CA . PRO A 1 202 ? -1.966 -2.788 25.694 1.00 60.25 202 PRO A CA 1
ATOM 1552 C C . PRO A 1 202 ? -1.392 -2.449 24.323 1.00 60.25 202 PRO A C 1
ATOM 1554 O O . PRO A 1 202 ? -2.181 -2.456 23.379 1.00 60.25 202 PRO A O 1
ATOM 1557 N N . ASP A 1 203 ? -0.097 -2.107 24.241 1.00 58.50 203 ASP A N 1
ATOM 1558 C CA . ASP A 1 203 ? 0.593 -1.789 22.982 1.00 58.50 203 ASP A CA 1
ATOM 1559 C C . ASP A 1 203 ? 0.060 -2.715 21.897 1.00 58.50 203 ASP A C 1
ATOM 1561 O O . ASP A 1 203 ? 0.289 -3.923 21.969 1.00 58.50 203 ASP A O 1
ATOM 1565 N N . ILE A 1 204 ? -0.778 -2.177 21.004 1.00 53.97 204 ILE A N 1
ATOM 1566 C CA . ILE A 1 204 ? -1.736 -2.966 20.222 1.00 53.97 204 ILE A CA 1
ATOM 1567 C C . ILE A 1 204 ? -0.984 -3.691 19.130 1.00 53.97 204 ILE A C 1
ATOM 1569 O O . ILE A 1 204 ? -1.025 -3.260 17.987 1.00 53.97 204 ILE A O 1
ATOM 1573 N N . GLN A 1 205 ? -0.191 -4.697 19.469 1.00 52.47 205 GLN A N 1
ATOM 1574 C CA . GLN A 1 205 ? 0.754 -5.304 18.549 1.00 52.47 205 GLN A CA 1
ATOM 1575 C C . GLN A 1 205 ? 1.559 -4.275 17.739 1.00 52.47 205 GLN A C 1
ATOM 1577 O O . GLN A 1 205 ? 2.229 -4.678 16.822 1.00 52.47 205 GLN A O 1
ATOM 1582 N N . ALA A 1 206 ? 1.543 -2.968 18.031 1.00 46.94 206 ALA A N 1
ATOM 1583 C CA . ALA A 1 206 ? 2.101 -1.953 17.159 1.00 46.94 206 ALA A CA 1
ATOM 1584 C C . ALA A 1 206 ? 3.611 -2.051 17.320 1.00 46.94 206 ALA A C 1
ATOM 1586 O O . ALA A 1 206 ? 4.317 -2.261 16.348 1.00 46.94 206 ALA A O 1
ATOM 1587 N N . ARG A 1 207 ? 4.101 -2.114 18.563 1.00 45.91 207 ARG A N 1
ATOM 1588 C CA . ARG A 1 207 ? 5.502 -2.453 18.846 1.00 45.91 207 ARG A CA 1
ATOM 1589 C C . ARG A 1 207 ? 5.924 -3.834 18.330 1.00 45.91 207 ARG A C 1
ATOM 1591 O O . ARG A 1 207 ? 7.076 -4.005 17.951 1.00 45.91 207 ARG A O 1
ATOM 1598 N N . GLU A 1 208 ? 5.020 -4.815 18.270 1.00 50.28 208 GLU A N 1
ATOM 1599 C CA . GLU A 1 208 ? 5.322 -6.143 17.700 1.00 50.28 208 GLU A CA 1
ATOM 1600 C C . GLU A 1 208 ? 5.241 -6.182 16.165 1.00 50.28 208 GLU A C 1
ATOM 1602 O O . GLU A 1 208 ? 5.947 -6.960 15.535 1.00 50.28 208 GLU A O 1
ATOM 1607 N N . TRP A 1 209 ? 4.398 -5.355 15.555 1.00 52.38 209 TRP A N 1
ATOM 1608 C CA . TRP A 1 209 ? 4.118 -5.276 14.125 1.00 52.38 209 TRP A CA 1
ATOM 1609 C C . TRP A 1 209 ? 5.007 -4.279 13.438 1.00 52.38 209 TRP A C 1
ATOM 1611 O O . TRP A 1 209 ? 5.189 -4.417 12.248 1.00 52.38 209 TRP A O 1
ATOM 1621 N N . ALA A 1 210 ? 5.553 -3.312 14.154 1.00 44.41 210 ALA A N 1
ATOM 1622 C CA . ALA A 1 210 ? 6.329 -2.239 13.574 1.00 44.41 210 ALA A CA 1
ATOM 1623 C C . ALA A 1 210 ? 7.679 -2.015 14.270 1.00 44.41 210 ALA A C 1
ATOM 1625 O O . ALA A 1 210 ? 8.477 -1.192 13.832 1.00 44.41 210 ALA A O 1
ATOM 1626 N N . GLY A 1 211 ? 7.997 -2.827 15.286 1.00 50.84 211 GLY A N 1
ATOM 1627 C CA . GLY A 1 211 ? 9.297 -2.806 15.952 1.00 50.84 211 GLY A CA 1
ATOM 1628 C C . GLY A 1 211 ? 9.577 -1.478 16.659 1.00 50.84 211 GLY A C 1
ATOM 1629 O O . GLY A 1 211 ? 8.664 -0.727 16.997 1.00 50.84 211 GLY A O 1
ATOM 1630 N N . ASN A 1 212 ? 10.863 -1.186 16.877 1.00 47.41 212 ASN A N 1
ATOM 1631 C CA . ASN A 1 212 ? 11.314 0.108 17.406 1.00 47.41 212 ASN A CA 1
ATOM 1632 C C . ASN A 1 212 ? 11.164 1.255 16.387 1.00 47.41 212 ASN A C 1
ATOM 1634 O O . ASN A 1 212 ? 11.331 2.413 16.757 1.00 47.41 212 ASN A O 1
ATOM 1638 N N . ASP A 1 213 ? 10.849 0.961 15.120 1.00 47.84 213 ASP A N 1
ATOM 1639 C CA . ASP A 1 213 ? 10.742 1.978 14.063 1.00 47.84 213 ASP A CA 1
ATOM 1640 C C . ASP A 1 213 ? 9.507 2.869 14.222 1.00 47.84 213 ASP A C 1
ATOM 1642 O O . ASP A 1 213 ? 9.426 3.941 13.634 1.00 47.84 213 ASP A O 1
ATOM 1646 N N . LEU A 1 214 ? 8.592 2.475 15.104 1.00 49.41 214 LEU A N 1
ATOM 1647 C CA . LEU A 1 214 ? 7.455 3.273 15.527 1.00 49.41 214 LEU A CA 1
ATOM 1648 C C . LEU A 1 214 ? 7.817 4.572 16.253 1.00 49.41 214 LEU A C 1
ATOM 1650 O O . LEU A 1 214 ? 7.030 5.505 16.220 1.00 49.41 214 LEU A O 1
ATOM 1654 N N . GLU A 1 215 ? 8.988 4.656 16.892 1.00 47.97 215 GLU A N 1
ATOM 1655 C CA . GLU A 1 215 ? 9.474 5.910 17.497 1.00 47.97 215 GLU A CA 1
ATOM 1656 C C . GLU A 1 215 ? 10.013 6.904 16.452 1.00 47.97 215 GLU A C 1
ATOM 1658 O O . GLU A 1 215 ? 10.392 8.023 16.798 1.00 47.97 215 GLU A O 1
ATOM 1663 N N . ARG A 1 216 ? 10.114 6.474 15.186 1.00 47.28 216 ARG A N 1
ATOM 1664 C CA . ARG A 1 216 ? 10.519 7.306 14.043 1.00 47.28 216 ARG A CA 1
ATOM 1665 C C . ARG A 1 216 ? 9.337 7.747 13.180 1.00 47.28 216 ARG A C 1
ATOM 1667 O O . ARG A 1 216 ? 9.555 8.521 12.250 1.00 47.28 216 ARG A O 1
ATOM 1674 N N . CYS A 1 217 ? 8.142 7.256 13.499 1.00 50.84 217 CYS A N 1
ATOM 1675 C CA . CYS A 1 217 ? 6.885 7.902 13.159 1.00 50.84 217 CYS A CA 1
ATOM 1676 C C . CYS A 1 217 ? 6.665 9.045 14.182 1.00 50.84 217 CYS A C 1
ATOM 1678 O O . CYS A 1 217 ? 6.114 10.085 13.778 1.00 50.84 217 CYS A O 1
#

Foldseek 3Di:
DDLVVLVVQCPDPDPVSVLVSLLCCLAPHDDDLVSLQVQCPDPDLSSVVSSVSSVVNCVVVVVPDDLVRLLSVLVSQLSSCQVVLARPPLQVQQPRAQSNLVSNLVSLVVQLVSQRLRHLQSCLPRPLLRCPVVVRDAPVPPSVCCLLVDDDPSSLLSLLLSCLPNDCADDRSVVSLVSQCPPPDPLSNVSSVCRNVVHDDDNSCNCVSHNPCVVVD